Protein AF-0000000082789313 (afdb_homodimer)

Structure (mmCIF, N/CA/C/O backbone):
data_AF-0000000082789313-model_v1
#
loop_
_entity.id
_entity.type
_entity.pdbx_description
1 polymer 'Mannose-specific lectin-like'
#
loop_
_atom_site.group_PDB
_atom_site.id
_atom_site.type_symbol
_atom_site.label_atom_id
_atom_site.label_alt_id
_atom_site.label_comp_id
_atom_site.label_asym_id
_atom_site.label_entity_id
_atom_site.label_seq_id
_atom_site.pdbx_PDB_ins_code
_atom_site.Cartn_x
_atom_site.Cartn_y
_atom_site.Cartn_z
_atom_site.occupancy
_atom_site.B_iso_or_equiv
_atom_site.auth_seq_id
_atom_site.auth_comp_id
_atom_site.auth_asym_id
_atom_site.auth_atom_id
_atom_site.pdbx_PDB_model_num
ATOM 1 N N . MET A 1 1 ? 15.281 -11.773 -2.752 1 50.62 1 MET A N 1
ATOM 2 C CA . MET A 1 1 ? 15.352 -10.984 -3.977 1 50.62 1 MET A CA 1
ATOM 3 C C . MET A 1 1 ? 13.969 -10.805 -4.59 1 50.62 1 MET A C 1
ATOM 5 O O . MET A 1 1 ? 13.25 -11.781 -4.816 1 50.62 1 MET A O 1
ATOM 9 N N . SER A 1 2 ? 13.422 -9.555 -4.516 1 63.03 2 SER A N 1
ATOM 10 C CA . SER A 1 2 ? 12.102 -9.305 -5.094 1 63.03 2 SER A CA 1
ATOM 11 C C . SER A 1 2 ? 12.125 -9.469 -6.609 1 63.03 2 SER A C 1
ATOM 13 O O . SER A 1 2 ? 13.055 -9.023 -7.277 1 63.03 2 SER A O 1
ATOM 15 N N . ARG A 1 3 ? 11.617 -10.469 -7.098 1 85.88 3 ARG A N 1
ATOM 16 C CA . ARG A 1 3 ? 11.453 -10.695 -8.531 1 85.88 3 ARG A CA 1
ATOM 17 C C . ARG A 1 3 ? 10.133 -10.102 -9.023 1 85.88 3 ARG A C 1
ATOM 19 O O . ARG A 1 3 ? 9.242 -9.805 -8.227 1 85.88 3 ARG A O 1
ATOM 26 N N . ASN A 1 4 ? 10.203 -9.82 -10.312 1 92.25 4 ASN A N 1
ATOM 27 C CA . ASN A 1 4 ? 8.977 -9.25 -10.875 1 92.25 4 ASN A CA 1
ATOM 28 C C . ASN A 1 4 ? 8.188 -10.297 -11.664 1 92.25 4 ASN A C 1
ATOM 30 O O . ASN A 1 4 ? 7.047 -10.047 -12.055 1 92.25 4 ASN A O 1
ATOM 34 N N . TYR A 1 5 ? 8.922 -11.438 -11.922 1 94.81 5 TYR A N 1
ATOM 35 C CA . TYR A 1 5 ? 8.203 -12.445 -12.688 1 94.81 5 TYR A CA 1
ATOM 36 C C . TYR A 1 5 ? 8.672 -13.852 -12.328 1 94.81 5 TYR A C 1
ATOM 38 O O . TYR A 1 5 ? 9.688 -14.016 -11.656 1 94.81 5 TYR A O 1
ATOM 46 N N . MET A 1 6 ? 7.898 -14.852 -12.742 1 96.25 6 MET A N 1
ATOM 47 C CA . MET A 1 6 ? 8.234 -16.266 -12.703 1 96.25 6 MET A CA 1
ATOM 48 C C . MET A 1 6 ? 8.203 -16.875 -14.102 1 96.25 6 MET A C 1
ATOM 50 O O . MET A 1 6 ? 7.352 -16.516 -14.922 1 96.25 6 MET A O 1
ATOM 54 N N . SER A 1 7 ? 9.18 -17.703 -14.312 1 94.19 7 SER A N 1
ATOM 55 C CA . SER A 1 7 ? 9.203 -18.547 -15.5 1 94.19 7 SER A CA 1
ATOM 56 C C . SER A 1 7 ? 9.109 -20.031 -15.133 1 94.19 7 SER A C 1
ATOM 58 O O . SER A 1 7 ? 8.969 -20.375 -13.953 1 94.19 7 SER A O 1
ATOM 60 N N . ARG A 1 8 ? 9.234 -20.859 -16.172 1 91.56 8 ARG A N 1
ATOM 61 C CA . ARG A 1 8 ? 9.055 -22.297 -15.961 1 91.56 8 ARG A CA 1
ATOM 62 C C . ARG A 1 8 ? 9.969 -22.797 -14.844 1 91.56 8 ARG A C 1
ATOM 64 O O . ARG A 1 8 ? 11.141 -22.438 -14.789 1 91.56 8 ARG A O 1
ATOM 71 N N . GLU A 1 9 ? 9.352 -23.5 -13.992 1 92.56 9 GLU A N 1
ATOM 72 C CA . GLU A 1 9 ? 9.984 -24.25 -12.914 1 92.56 9 GLU A CA 1
ATOM 73 C C . GLU A 1 9 ? 10.383 -23.312 -11.766 1 92.56 9 GLU A C 1
ATOM 75 O O . GLU A 1 9 ? 10.914 -23.781 -10.75 1 92.56 9 GLU A O 1
ATOM 80 N N . ASP A 1 10 ? 10.109 -22.047 -11.914 1 95.75 10 ASP A N 1
ATOM 81 C CA . ASP A 1 10 ? 10.266 -21.172 -10.766 1 95.75 10 ASP A CA 1
ATOM 82 C C . ASP A 1 10 ? 9.18 -21.422 -9.727 1 95.75 10 ASP A C 1
ATOM 84 O O . ASP A 1 10 ? 8.094 -21.906 -10.055 1 95.75 10 ASP A O 1
ATOM 88 N N . ALA A 1 11 ? 9.453 -21.047 -8.508 1 96.94 11 ALA A N 1
ATOM 89 C CA . ALA A 1 11 ? 8.484 -21.219 -7.426 1 96.94 11 ALA A CA 1
ATOM 90 C C . ALA A 1 11 ? 8.609 -20.109 -6.391 1 96.94 11 ALA A C 1
ATOM 92 O O . ALA A 1 11 ? 9.688 -19.531 -6.219 1 96.94 11 ALA A O 1
ATOM 93 N N . LEU A 1 12 ? 7.523 -19.781 -5.781 1 97.56 12 LEU A N 1
ATOM 94 C CA . LEU A 1 12 ? 7.5 -18.969 -4.574 1 97.56 12 LEU A CA 1
ATOM 95 C C . LEU A 1 12 ? 7.25 -19.828 -3.338 1 97.56 12 LEU A C 1
ATOM 97 O O . LEU A 1 12 ? 6.336 -20.656 -3.328 1 97.56 12 LEU A O 1
ATOM 101 N N . ARG A 1 13 ? 8.062 -19.641 -2.344 1 96.25 13 ARG A N 1
ATOM 102 C CA . ARG A 1 13 ? 7.801 -20.203 -1.02 1 96.25 13 ARG A CA 1
ATOM 103 C C . ARG A 1 13 ? 7.117 -19.172 -0.122 1 96.25 13 ARG A C 1
ATOM 105 O O . ARG A 1 13 ? 7 -18 -0.487 1 96.25 13 ARG A O 1
ATOM 112 N N . LYS A 1 14 ? 6.59 -19.703 0.946 1 95.5 14 LYS A N 1
ATOM 113 C CA . LYS A 1 14 ? 5.934 -18.797 1.876 1 95.5 14 LYS A CA 1
ATOM 114 C C . LYS A 1 14 ? 6.848 -17.625 2.238 1 95.5 14 LYS A C 1
ATOM 116 O O . LYS A 1 14 ? 8.023 -17.828 2.551 1 95.5 14 LYS A O 1
ATOM 121 N N . GLY A 1 15 ? 6.289 -16.406 2.131 1 94.62 15 GLY A N 1
ATOM 122 C CA . GLY A 1 15 ? 7.066 -15.211 2.41 1 94.62 15 GLY A CA 1
ATOM 123 C C . GLY A 1 15 ? 7.641 -14.57 1.163 1 94.62 15 GLY A C 1
ATOM 124 O O . GLY A 1 15 ? 8.008 -13.391 1.179 1 94.62 15 GLY A O 1
ATOM 125 N N . ASP A 1 16 ? 7.758 -15.266 0.078 1 96.69 16 ASP A N 1
ATOM 126 C CA . ASP A 1 16 ? 8.266 -14.719 -1.178 1 96.69 16 ASP A CA 1
ATOM 127 C C . ASP A 1 16 ? 7.199 -13.891 -1.892 1 96.69 16 ASP A C 1
ATOM 129 O O . ASP A 1 16 ? 6.004 -14.086 -1.668 1 96.69 16 ASP A O 1
ATOM 133 N N . SER A 1 17 ? 7.66 -12.945 -2.729 1 97.19 17 SER A N 1
ATOM 134 C CA . SER A 1 17 ? 6.703 -12.086 -3.416 1 97.19 17 SER A CA 1
ATOM 135 C C . SER A 1 17 ? 7.207 -11.688 -4.797 1 97.19 17 SER A C 1
ATOM 137 O O . SER A 1 17 ? 8.398 -11.82 -5.09 1 97.19 17 SER A O 1
ATOM 139 N N . LEU A 1 18 ? 6.316 -11.297 -5.652 1 97.5 18 LEU A N 1
ATOM 140 C CA . LEU A 1 18 ? 6.566 -10.555 -6.883 1 97.5 18 LEU A CA 1
ATOM 141 C C . LEU A 1 18 ? 6.266 -9.07 -6.699 1 97.5 18 LEU A C 1
ATOM 143 O O . LEU A 1 18 ? 5.281 -8.711 -6.059 1 97.5 18 LEU A O 1
ATOM 147 N N . MET A 1 19 ? 7.105 -8.266 -7.207 1 96.56 19 MET A N 1
ATOM 148 C CA . MET A 1 19 ? 6.926 -6.816 -7.141 1 96.56 19 MET A CA 1
ATOM 149 C C . MET A 1 19 ? 6.738 -6.227 -8.531 1 96.56 19 MET A C 1
ATOM 151 O O . MET A 1 19 ? 7.441 -6.609 -9.477 1 96.56 19 MET A O 1
ATOM 155 N N . SER A 1 20 ? 5.789 -5.301 -8.578 1 96.62 20 SER A N 1
ATOM 156 C CA . SER A 1 20 ? 5.641 -4.594 -9.852 1 96.62 20 SER A CA 1
ATOM 157 C C . SER A 1 20 ? 6.828 -3.67 -10.109 1 96.62 20 SER A C 1
ATOM 159 O O . SER A 1 20 ? 7.543 -3.293 -9.18 1 96.62 20 SER A O 1
ATOM 161 N N . ASN A 1 21 ? 7.051 -3.381 -11.359 1 94.44 21 ASN A N 1
ATOM 162 C CA . ASN A 1 21 ? 8.203 -2.557 -11.695 1 94.44 21 ASN A CA 1
ATOM 163 C C . ASN A 1 21 ? 8.102 -1.168 -11.07 1 94.44 21 ASN A C 1
ATOM 165 O O . ASN A 1 21 ? 9.109 -0.608 -10.633 1 94.44 21 ASN A O 1
ATOM 169 N N . ASN A 1 22 ? 6.91 -0.656 -10.992 1 90.75 22 ASN A N 1
ATOM 170 C CA . ASN A 1 22 ? 6.746 0.675 -10.414 1 90.75 22 ASN A CA 1
ATOM 171 C C . ASN A 1 22 ? 6.73 0.628 -8.891 1 90.75 22 ASN A C 1
ATOM 173 O O . ASN A 1 22 ? 6.559 1.658 -8.234 1 90.75 22 ASN A O 1
ATOM 177 N N . ARG A 1 23 ? 6.75 -0.616 -8.406 1 89.69 23 ARG A N 1
ATOM 178 C CA . ARG A 1 23 ? 6.879 -0.873 -6.977 1 89.69 23 ARG A CA 1
ATOM 179 C C . ARG A 1 23 ? 5.609 -0.464 -6.23 1 89.69 23 ARG A C 1
ATOM 181 O O . ARG A 1 23 ? 5.637 -0.266 -5.016 1 89.69 23 ARG A O 1
ATOM 188 N N . GLU A 1 24 ? 4.5 -0.358 -6.855 1 91.75 24 GLU A N 1
ATOM 189 C CA . GLU A 1 24 ? 3.246 0.057 -6.234 1 91.75 24 GLU A CA 1
ATOM 190 C C . GLU A 1 24 ? 2.385 -1.148 -5.871 1 91.75 24 GLU A C 1
ATOM 192 O O . GLU A 1 24 ? 1.363 -1.007 -5.195 1 91.75 24 GLU A O 1
ATOM 197 N N . TYR A 1 25 ? 2.816 -2.326 -6.363 1 95.44 25 TYR A N 1
ATOM 198 C CA . TYR A 1 25 ? 2.053 -3.539 -6.094 1 95.44 25 TYR A CA 1
ATOM 199 C C . TYR A 1 25 ? 2.979 -4.691 -5.723 1 95.44 25 TYR A C 1
ATOM 201 O O . TYR A 1 25 ? 4.109 -4.77 -6.211 1 95.44 25 TYR A O 1
ATOM 209 N N . LYS A 1 26 ? 2.486 -5.562 -4.977 1 96.62 26 LYS A N 1
ATOM 210 C CA . LYS A 1 26 ? 3.195 -6.793 -4.637 1 96.62 26 LYS A CA 1
ATOM 211 C C . LYS A 1 26 ? 2.236 -7.98 -4.562 1 96.62 26 LYS A C 1
ATOM 213 O O . LYS A 1 26 ? 1.095 -7.832 -4.121 1 96.62 26 LYS A O 1
ATOM 218 N N . ALA A 1 27 ? 2.635 -9.062 -5.012 1 98 27 ALA A N 1
ATOM 219 C CA . ALA A 1 27 ? 1.947 -10.344 -4.863 1 98 27 ALA A CA 1
ATOM 220 C C . ALA A 1 27 ? 2.729 -11.281 -3.947 1 98 27 ALA A C 1
ATOM 222 O O . ALA A 1 27 ? 3.82 -11.734 -4.297 1 98 27 ALA A O 1
ATOM 223 N N . ILE A 1 28 ? 2.168 -11.625 -2.842 1 97.31 28 ILE A N 1
ATOM 224 C CA . ILE A 1 28 ? 2.936 -12.328 -1.823 1 97.31 28 ILE A CA 1
ATOM 225 C C . ILE A 1 28 ? 2.27 -13.664 -1.51 1 97.31 28 ILE A C 1
ATOM 227 O O . ILE A 1 28 ? 1.047 -13.742 -1.363 1 97.31 28 ILE A O 1
ATOM 231 N N . PHE A 1 29 ? 3.143 -14.75 -1.509 1 97.5 29 PHE A N 1
ATOM 232 C CA . PHE A 1 29 ? 2.711 -16.016 -0.942 1 97.5 29 PHE A CA 1
ATOM 233 C C . PHE A 1 29 ? 2.869 -16.016 0.574 1 97.5 29 PHE A C 1
ATOM 235 O O . PHE A 1 29 ? 3.975 -16.203 1.086 1 97.5 29 PHE A O 1
ATOM 242 N N . GLN A 1 30 ? 1.749 -15.922 1.31 1 96.12 30 GLN A N 1
ATOM 243 C CA . GLN A 1 30 ? 1.765 -15.617 2.736 1 96.12 30 GLN A CA 1
ATOM 244 C C . GLN A 1 30 ? 1.982 -16.875 3.564 1 96.12 30 GLN A C 1
ATOM 246 O O . GLN A 1 30 ? 1.768 -18 3.08 1 96.12 30 GLN A O 1
ATOM 251 N N . GLU A 1 31 ? 2.33 -16.641 4.789 1 95.5 31 GLU A N 1
ATOM 252 C CA . GLU A 1 31 ? 2.592 -17.734 5.723 1 95.5 31 GLU A CA 1
ATOM 253 C C . GLU A 1 31 ? 1.334 -18.562 5.965 1 95.5 31 GLU A C 1
ATOM 255 O O . GLU A 1 31 ? 1.421 -19.766 6.246 1 95.5 31 GLU A O 1
ATOM 260 N N . ASP A 1 32 ? 0.213 -18.031 5.734 1 95.69 32 ASP A N 1
ATOM 261 C CA . ASP A 1 32 ? -1.044 -18.734 5.977 1 95.69 32 ASP A CA 1
ATOM 262 C C . ASP A 1 32 ? -1.469 -19.531 4.754 1 95.69 32 ASP A C 1
ATOM 264 O O . ASP A 1 32 ? -2.551 -20.125 4.738 1 95.69 32 ASP A O 1
ATOM 268 N N . GLY A 1 33 ? -0.622 -19.42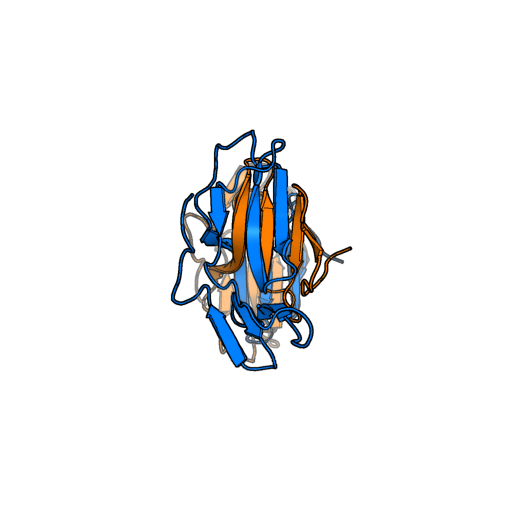2 3.65 1 96.12 33 GLY A N 1
ATOM 269 C CA . GLY A 1 33 ? -0.875 -20.234 2.469 1 96.12 33 GLY A CA 1
ATOM 270 C C . GLY A 1 33 ? -1.657 -19.5 1.398 1 96.12 33 GLY A C 1
ATO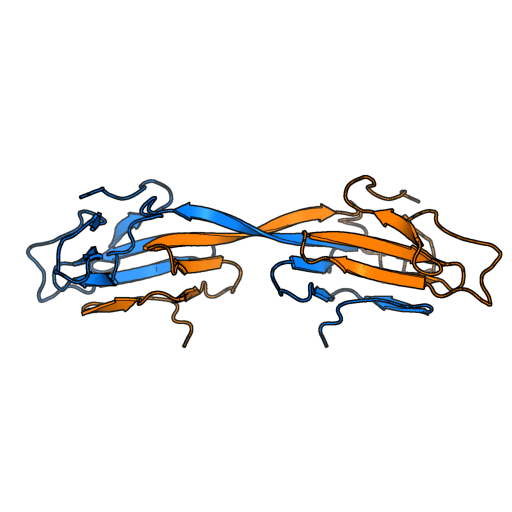M 271 O O . GLY A 1 33 ? -1.935 -20.047 0.333 1 96.12 33 GLY A O 1
ATOM 272 N N . ASN A 1 34 ? -2.121 -18.281 1.676 1 97.5 34 ASN A N 1
ATOM 273 C CA . ASN A 1 34 ? -2.828 -17.469 0.69 1 97.5 34 ASN A CA 1
ATOM 274 C C . ASN A 1 34 ? -1.856 -16.719 -0.218 1 97.5 34 ASN A C 1
ATOM 276 O O . ASN A 1 34 ? -0.779 -16.312 0.22 1 97.5 34 ASN A O 1
ATOM 280 N N . PHE A 1 35 ? -2.15 -16.641 -1.477 1 97.94 35 PHE A N 1
ATOM 281 C CA . PHE A 1 35 ? -1.451 -15.773 -2.422 1 97.94 35 PHE A CA 1
ATOM 282 C C . PHE A 1 35 ? -2.26 -14.508 -2.701 1 97.94 35 PHE A C 1
ATOM 284 O O . PHE A 1 35 ? -3.389 -14.586 -3.191 1 97.94 35 PHE A O 1
ATOM 291 N N . VAL A 1 36 ? -1.705 -13.312 -2.312 1 98.25 36 VAL A N 1
ATOM 292 C CA . VAL A 1 36 ? -2.504 -12.086 -2.283 1 98.25 36 VAL A CA 1
ATOM 293 C C . VAL A 1 36 ? -1.768 -10.969 -3.021 1 98.25 36 VAL A C 1
ATOM 295 O O . VAL A 1 36 ? -0.558 -10.797 -2.852 1 98.25 36 VAL A O 1
ATOM 298 N N . ILE A 1 37 ? -2.484 -10.227 -3.832 1 98.31 37 ILE A N 1
ATOM 299 C CA . ILE A 1 37 ? -1.976 -9 -4.434 1 98.31 37 ILE A CA 1
ATOM 300 C C . ILE A 1 37 ? -2.332 -7.805 -3.555 1 98.31 37 ILE A C 1
ATOM 302 O O . ILE A 1 37 ? -3.496 -7.625 -3.184 1 98.31 37 ILE A O 1
ATOM 306 N N . TYR A 1 38 ? -1.318 -7.031 -3.229 1 97.38 38 TYR A N 1
ATOM 307 C CA . TYR A 1 38 ? -1.516 -5.781 -2.5 1 97.38 38 TYR A CA 1
ATOM 308 C C . TYR A 1 38 ? -1.164 -4.582 -3.369 1 97.38 38 TYR A C 1
ATOM 310 O O . TYR A 1 38 ? -0.236 -4.645 -4.18 1 97.38 38 TYR A O 1
ATOM 318 N N . GLY A 1 39 ? -1.854 -3.457 -3.164 1 96.81 39 GLY A N 1
ATOM 319 C CA . GLY A 1 39 ? -1.51 -2.154 -3.709 1 96.81 39 GLY A CA 1
ATOM 320 C C . GLY A 1 39 ? -1.653 -1.029 -2.701 1 96.81 39 GLY A C 1
ATOM 321 O O . GLY A 1 39 ? -2.332 -1.184 -1.684 1 96.81 39 GLY A O 1
ATOM 322 N N . TRP A 1 40 ? -0.871 0.027 -2.975 1 95.5 40 TRP A N 1
ATOM 323 C CA . TRP A 1 40 ? -1.036 1.23 -2.166 1 95.5 40 TRP A CA 1
ATOM 324 C C . TRP A 1 40 ? -2.352 1.929 -2.49 1 95.5 40 TRP A C 1
ATOM 326 O O . TRP A 1 40 ? -2.627 2.238 -3.652 1 95.5 40 TRP A O 1
ATOM 336 N N . LYS A 1 41 ? -3.141 2.168 -1.518 1 93.38 41 LYS A N 1
ATOM 337 C CA . LYS A 1 41 ? -4.395 2.895 -1.703 1 93.38 41 LYS A CA 1
ATOM 338 C C . LYS A 1 41 ? -4.488 4.082 -0.748 1 93.38 41 LYS A C 1
ATOM 340 O O . LYS A 1 41 ? -4.07 3.99 0.407 1 93.38 41 LYS A O 1
ATOM 345 N N . PRO A 1 42 ? -5.059 5.246 -1.25 1 95.31 42 PRO A N 1
ATOM 346 C CA . PRO A 1 42 ? -5.262 6.383 -0.348 1 95.31 42 PRO A CA 1
ATOM 347 C C . PRO A 1 42 ? -6.281 6.09 0.751 1 95.31 42 PRO A C 1
ATOM 349 O O . PRO A 1 42 ? -7.348 5.531 0.479 1 95.31 42 PRO A O 1
ATOM 352 N N . LEU A 1 43 ? -5.973 6.434 1.923 1 96.56 43 LEU A N 1
ATOM 353 C CA . LEU A 1 43 ? -6.84 6.219 3.076 1 96.56 43 LEU A CA 1
ATOM 354 C C . LEU A 1 43 ? -7.359 7.543 3.625 1 96.56 43 LEU A C 1
ATOM 356 O O . LEU A 1 43 ? -8.406 7.586 4.273 1 96.56 43 LEU A O 1
ATOM 360 N N . TRP A 1 44 ? -6.734 8.625 3.5 1 98.12 44 TRP A N 1
ATOM 361 C CA . TRP A 1 44 ? -7.004 9.984 3.963 1 98.12 44 TRP A CA 1
ATOM 362 C C . TRP A 1 44 ? -6.27 11.008 3.107 1 98.12 44 TRP A C 1
ATOM 364 O O . TRP A 1 44 ? -5.156 10.75 2.635 1 98.12 44 TRP A O 1
ATOM 374 N N . ALA A 1 45 ? -6.836 12.164 2.939 1 98.12 45 ALA A N 1
ATOM 375 C CA . ALA A 1 45 ? -6.191 13.242 2.188 1 98.12 45 ALA A CA 1
ATOM 376 C C . ALA A 1 45 ? -6.605 14.609 2.721 1 98.12 45 ALA A C 1
ATOM 378 O O . ALA A 1 45 ? -7.73 14.781 3.191 1 98.12 45 ALA A O 1
ATOM 379 N N . SER A 1 46 ? -5.68 15.516 2.6 1 97.81 46 SER A N 1
ATOM 380 C CA . SER A 1 46 ? -5.977 16.906 2.963 1 97.81 46 SER A CA 1
ATOM 381 C C . SER A 1 46 ? -6.887 17.562 1.931 1 97.81 46 SER A C 1
ATOM 383 O O . SER A 1 46 ? -7.477 18.609 2.197 1 97.81 46 SER A O 1
ATOM 385 N N . ASP A 1 47 ? -6.992 17.016 0.73 1 96.56 47 ASP A N 1
ATOM 386 C CA . ASP A 1 47 ? -7.781 17.531 -0.388 1 96.56 47 ASP A CA 1
ATOM 387 C C . ASP A 1 47 ? -7.305 18.906 -0.808 1 96.56 47 ASP A C 1
ATOM 389 O O . ASP A 1 47 ? -8.117 19.812 -1.023 1 96.56 47 ASP A O 1
ATOM 393 N N . THR A 1 48 ? -6.062 19.062 -0.836 1 96.31 48 THR A N 1
ATOM 394 C CA . THR A 1 48 ? -5.445 20.297 -1.281 1 96.31 48 THR A CA 1
ATOM 395 C C . THR A 1 48 ? -4.781 20.109 -2.645 1 96.31 48 THR A C 1
ATOM 397 O O . THR A 1 48 ? -3.883 20.875 -3.01 1 96.31 48 THR A O 1
ATOM 400 N N . TRP A 1 49 ? -5.211 19.047 -3.295 1 92.38 49 TRP A N 1
ATOM 401 C CA . TRP A 1 49 ? -4.633 18.766 -4.605 1 92.38 49 TRP A CA 1
ATOM 402 C C . TRP A 1 49 ? -4.891 19.922 -5.574 1 92.38 49 TRP A C 1
ATOM 404 O O . TRP A 1 49 ? -5.93 20.578 -5.496 1 92.38 49 TRP A O 1
ATOM 414 N N . GLY A 1 50 ? -3.947 20.125 -6.492 1 89.06 50 GLY A N 1
ATOM 415 C CA . GLY A 1 50 ? -4.109 21.172 -7.496 1 89.06 50 GLY A CA 1
ATOM 416 C C . GLY A 1 50 ? -3.613 22.516 -7.035 1 89.06 50 GLY A C 1
ATOM 417 O O . GLY A 1 50 ? -3.547 23.469 -7.824 1 89.06 50 GLY A O 1
ATOM 418 N N . ARG A 1 51 ? -3.324 22.688 -5.766 1 87.44 51 ARG A N 1
ATOM 419 C CA . ARG A 1 51 ? -2.707 23.922 -5.266 1 87.44 51 ARG A CA 1
ATOM 420 C C . ARG A 1 51 ? -1.211 23.938 -5.562 1 87.44 51 ARG A C 1
ATOM 422 O O . ARG A 1 51 ? -0.402 23.531 -4.727 1 87.44 51 ARG A O 1
ATOM 429 N N . GLN A 1 52 ? -0.894 24.438 -6.703 1 85.5 52 GLN A N 1
ATOM 430 C CA . GLN A 1 52 ? 0.498 24.469 -7.141 1 85.5 52 GLN A CA 1
ATOM 431 C C . GLN A 1 52 ? 1.351 25.312 -6.199 1 85.5 52 GLN A C 1
ATOM 433 O O . GLN A 1 52 ? 2.566 25.141 -6.121 1 85.5 52 GLN A O 1
ATOM 438 N N . ASP A 1 53 ? 0.648 26.188 -5.531 1 93.56 53 ASP A N 1
ATOM 439 C CA . ASP A 1 53 ? 1.396 27.094 -4.664 1 93.56 53 ASP A CA 1
ATOM 440 C C . ASP A 1 53 ? 1.64 26.469 -3.291 1 93.56 53 ASP A C 1
ATOM 442 O O . ASP A 1 53 ? 2.342 27.047 -2.457 1 93.56 53 ASP A O 1
ATOM 446 N N . ALA A 1 54 ? 0.973 25.297 -3.023 1 96.44 54 ALA A N 1
ATOM 447 C CA . ALA A 1 54 ? 1.334 24.594 -1.793 1 96.44 54 ALA A CA 1
ATOM 448 C C . ALA A 1 54 ? 2.84 24.359 -1.719 1 96.44 54 ALA A C 1
ATOM 450 O O . ALA A 1 54 ? 3.449 23.891 -2.684 1 96.44 54 ALA A O 1
ATOM 451 N N . HIS A 1 55 ? 3.432 24.641 -0.614 1 96.62 55 HIS A N 1
ATOM 452 C CA . HIS A 1 55 ? 4.887 24.688 -0.556 1 96.62 55 HIS A CA 1
ATOM 453 C C . HIS A 1 55 ? 5.426 23.719 0.489 1 96.62 55 HIS A C 1
ATOM 455 O O . HIS A 1 55 ? 6.398 23 0.234 1 96.62 55 HIS A O 1
ATOM 461 N N . SER A 1 56 ? 4.809 23.734 1.665 1 97.44 56 SER A N 1
ATOM 462 C CA . SER A 1 56 ? 5.324 22.875 2.719 1 97.44 56 SER A CA 1
ATOM 463 C C . SER A 1 56 ? 4.246 22.562 3.756 1 97.44 56 SER A C 1
ATOM 465 O O . SER A 1 56 ? 3.293 23.328 3.916 1 97.44 56 SER A O 1
ATOM 467 N N . LEU A 1 57 ? 4.301 21.453 4.352 1 98.12 57 LEU A N 1
ATOM 468 C CA . LEU A 1 57 ? 3.564 21.078 5.555 1 98.12 57 LEU A CA 1
ATOM 469 C C . LEU A 1 57 ? 4.441 21.219 6.797 1 98.12 57 LEU A C 1
ATOM 471 O O . LEU A 1 57 ? 5.48 20.562 6.902 1 98.12 57 LEU A O 1
ATOM 475 N N . ARG A 1 58 ? 4.008 22.047 7.738 1 97.69 58 ARG A N 1
ATOM 476 C CA . ARG A 1 58 ? 4.879 22.391 8.859 1 97.69 58 ARG A CA 1
ATOM 477 C C . ARG A 1 58 ? 4.152 22.219 10.188 1 97.69 58 ARG A C 1
ATOM 479 O O . ARG A 1 58 ? 2.979 22.578 10.312 1 97.69 58 ARG A O 1
ATOM 486 N N . MET A 1 59 ? 4.949 21.734 11.141 1 96.56 59 MET A N 1
ATOM 487 C CA . MET A 1 59 ? 4.504 21.812 12.531 1 96.56 59 MET A CA 1
ATOM 488 C C . MET A 1 59 ? 4.98 23.125 13.172 1 96.56 59 MET A C 1
ATOM 490 O O . MET A 1 59 ? 6.172 23.281 13.422 1 96.56 59 MET A O 1
ATOM 494 N N . GLN A 1 60 ? 4.043 23.922 13.531 1 94.31 60 GLN A N 1
ATOM 495 C CA . GLN A 1 60 ? 4.371 25.219 14.109 1 94.31 60 GLN A CA 1
ATOM 496 C C . GLN A 1 60 ? 4.754 25.078 15.578 1 94.31 60 GLN A C 1
ATOM 498 O O . GLN A 1 60 ? 4.504 24.047 16.203 1 94.31 60 GLN A O 1
ATOM 503 N N . THR A 1 61 ? 5.34 26.156 16.062 1 91.75 61 THR A N 1
ATOM 504 C CA . THR A 1 61 ? 5.742 26.172 17.469 1 91.75 61 THR A CA 1
ATOM 505 C C . THR A 1 61 ? 4.523 26.109 18.375 1 91.75 61 THR A C 1
ATOM 507 O O . THR A 1 61 ? 4.613 25.625 19.516 1 91.75 61 THR A O 1
ATOM 510 N N . ASP A 1 62 ? 3.434 26.484 17.906 1 92.19 62 ASP A N 1
ATOM 511 C CA . ASP A 1 62 ? 2.217 26.516 18.719 1 92.19 62 ASP A CA 1
ATOM 512 C C . ASP A 1 62 ? 1.487 25.172 18.656 1 92.19 62 ASP A C 1
ATOM 514 O O . ASP A 1 62 ? 0.412 25.016 19.234 1 92.19 62 ASP A O 1
ATOM 518 N N . GLY A 1 63 ? 1.981 24.203 17.844 1 93.31 63 GLY A N 1
ATOM 519 C CA . GLY A 1 63 ? 1.428 22.859 17.812 1 93.31 63 GLY A CA 1
ATOM 520 C C . GLY A 1 63 ? 0.466 22.641 16.672 1 93.31 63 GLY A C 1
ATOM 521 O O . GLY A 1 63 ? -0.076 21.547 16.516 1 93.31 63 GLY A O 1
ATOM 522 N N . ASN A 1 64 ? 0.189 23.688 15.898 1 95.94 64 ASN A N 1
ATOM 523 C CA . ASN A 1 64 ? -0.635 23.516 14.703 1 95.94 64 ASN A CA 1
ATOM 524 C C . ASN A 1 64 ? 0.169 22.922 13.547 1 95.94 64 ASN A C 1
ATOM 526 O O . ASN A 1 64 ? 1.333 23.281 13.352 1 95.94 64 ASN A O 1
ATOM 530 N N . VAL A 1 65 ? -0.424 21.984 12.875 1 97.75 65 VAL A N 1
ATOM 531 C CA . VAL A 1 65 ? 0.168 21.5 11.633 1 97.75 65 VAL A CA 1
ATOM 532 C C . VAL A 1 65 ? -0.522 22.156 10.438 1 97.75 65 VAL A C 1
ATOM 534 O O . VAL A 1 65 ? -1.747 22.094 10.305 1 97.75 65 VAL A O 1
ATOM 537 N N . VAL A 1 66 ? 0.315 22.766 9.586 1 98.31 66 VAL A N 1
ATOM 538 C CA . VAL A 1 66 ? -0.261 23.641 8.57 1 98.31 66 VAL A CA 1
ATOM 539 C C . VAL A 1 66 ? 0.425 23.391 7.227 1 98.31 66 VAL A C 1
ATOM 541 O O . VAL A 1 66 ? 1.644 23.203 7.168 1 98.31 66 VAL A O 1
ATOM 544 N N . ILE A 1 67 ? -0.337 23.328 6.172 1 98.44 67 ILE A N 1
ATOM 545 C CA . ILE A 1 67 ? 0.223 23.438 4.828 1 98.44 67 ILE A CA 1
ATOM 546 C C . ILE A 1 67 ? 0.259 24.906 4.398 1 98.44 67 ILE A C 1
ATOM 548 O O . ILE A 1 67 ? -0.776 25.578 4.367 1 98.44 67 ILE A O 1
ATOM 552 N N . TYR A 1 68 ? 1.431 25.328 3.994 1 97.81 68 TYR A N 1
ATOM 553 C CA . TYR A 1 68 ? 1.619 26.703 3.57 1 97.81 68 TYR A CA 1
ATOM 554 C C . TYR A 1 68 ? 1.911 26.781 2.076 1 97.81 68 TYR A C 1
ATOM 556 O O . TYR A 1 68 ? 2.545 25.891 1.515 1 97.81 68 TYR A O 1
ATOM 564 N N . THR A 1 69 ? 1.48 27.953 1.564 1 97.19 69 THR A N 1
ATOM 565 C CA . THR A 1 69 ? 1.946 28.312 0.231 1 97.19 69 THR A CA 1
ATOM 566 C C . THR A 1 69 ? 3.342 28.922 0.294 1 97.19 69 THR A C 1
ATOM 568 O O . THR A 1 69 ? 3.879 29.156 1.381 1 97.19 69 THR A O 1
ATOM 571 N N . LYS A 1 70 ? 3.904 29.188 -0.902 1 94.88 70 LYS A N 1
ATOM 572 C CA . LYS A 1 70 ? 5.234 29.797 -0.975 1 94.88 70 LYS A CA 1
ATOM 573 C C . LYS A 1 70 ? 5.254 31.156 -0.303 1 94.88 70 LYS A C 1
ATOM 575 O O . LYS A 1 70 ? 6.262 31.547 0.29 1 94.88 70 LYS A O 1
ATOM 580 N N . ASP A 1 71 ? 4.082 31.797 -0.319 1 94.62 71 ASP A N 1
ATOM 581 C CA . ASP A 1 71 ? 3.998 33.156 0.225 1 94.62 71 ASP A CA 1
ATOM 582 C C . ASP A 1 71 ? 3.627 33.125 1.707 1 94.62 71 ASP A C 1
ATOM 584 O O . ASP A 1 71 ? 3.414 34.188 2.318 1 94.62 71 ASP A O 1
ATOM 588 N N . GLY A 1 72 ? 3.41 31.969 2.238 1 94.81 72 GLY A N 1
ATOM 589 C CA . GLY A 1 72 ? 3.189 31.844 3.67 1 94.81 72 GLY A CA 1
ATOM 590 C C . GLY A 1 72 ? 1.72 31.812 4.047 1 94.81 72 GLY A C 1
ATOM 591 O O . GLY A 1 72 ? 1.371 31.984 5.219 1 94.81 72 GLY A O 1
ATOM 592 N N . SER A 1 73 ? 0.883 31.641 3.037 1 96 73 SER A N 1
ATOM 593 C CA . SER A 1 73 ? -0.546 31.547 3.316 1 96 73 SER A CA 1
ATOM 594 C C . SER A 1 73 ? -0.941 30.125 3.676 1 96 73 SER A C 1
ATOM 596 O O . SER A 1 73 ? -0.569 29.172 2.977 1 96 73 SER A O 1
ATOM 598 N N . PRO A 1 74 ? -1.691 29.984 4.793 1 96.94 74 PRO A N 1
ATOM 599 C CA . PRO A 1 74 ? -2.162 28.641 5.129 1 96.94 74 PRO A CA 1
ATOM 600 C C . PRO A 1 74 ? -3.281 28.156 4.207 1 96.94 74 PRO A C 1
ATOM 602 O O . PRO A 1 74 ? -4.211 28.922 3.914 1 96.94 74 PRO A O 1
ATOM 605 N N . ILE A 1 75 ? -3.283 26.938 3.805 1 97.38 75 ILE A N 1
ATOM 606 C CA . ILE A 1 75 ? -4.348 26.438 2.943 1 97.38 75 ILE A CA 1
ATOM 607 C C . ILE A 1 75 ? -4.996 25.203 3.588 1 97.38 75 ILE A C 1
ATOM 609 O O . ILE A 1 75 ? -6.07 24.766 3.162 1 97.38 75 ILE A O 1
ATOM 613 N N . TRP A 1 76 ? -4.477 24.625 4.594 1 98.44 76 TRP A N 1
ATOM 614 C CA . TRP A 1 76 ? -4.988 23.531 5.41 1 98.44 76 TRP A CA 1
ATOM 615 C C . TRP A 1 76 ? -4.305 23.5 6.773 1 98.44 76 TRP A C 1
ATOM 617 O O . TRP A 1 76 ? -3.111 23.781 6.883 1 98.44 76 TRP A O 1
ATOM 627 N N . HIS A 1 77 ? -4.977 23.188 7.773 1 98.38 77 HIS A N 1
ATOM 628 C CA . HIS A 1 77 ? -4.359 23.078 9.094 1 98.38 77 HIS A CA 1
ATOM 629 C C . HIS A 1 77 ? -5.191 22.203 10.016 1 98.38 77 HIS A C 1
ATOM 631 O O . HIS A 1 77 ? -6.379 21.969 9.766 1 98.38 77 HIS A O 1
ATOM 637 N N . THR A 1 78 ? -4.645 21.75 11.125 1 98.06 78 THR A N 1
ATOM 638 C CA . THR A 1 78 ? -5.312 20.891 12.094 1 98.06 78 THR A CA 1
ATOM 639 C C . THR A 1 78 ? -6.121 21.703 13.094 1 98.06 78 THR A C 1
ATOM 641 O O . THR A 1 78 ? -6.965 21.172 13.812 1 98.06 78 THR A O 1
ATOM 644 N N . ASN A 1 79 ? -5.934 22.969 13.164 1 97.06 79 ASN A N 1
ATOM 645 C CA . ASN A 1 79 ? -6.59 23.859 14.117 1 97.06 79 ASN A CA 1
ATOM 646 C C . ASN A 1 79 ? -6.309 23.453 15.555 1 97.06 79 ASN A C 1
ATOM 648 O O . ASN A 1 79 ? -7.23 23.344 16.375 1 97.06 79 ASN A O 1
ATOM 652 N N . THR A 1 80 ? -5.023 23.219 15.844 1 95.81 80 THR A N 1
ATOM 653 C CA . THR A 1 80 ? -4.629 22.734 17.156 1 95.81 80 THR A CA 1
ATOM 654 C C . THR A 1 80 ? -3.672 23.703 17.844 1 95.81 80 THR A C 1
ATOM 656 O O . THR A 1 80 ? -2.973 23.328 18.781 1 95.81 80 THR A O 1
ATOM 659 N N . ALA A 1 81 ? -3.617 24.844 17.375 1 92.5 81 ALA A N 1
ATOM 660 C CA . ALA A 1 81 ? -2.744 25.859 17.969 1 92.5 81 ALA A CA 1
ATOM 661 C C . ALA A 1 81 ? -3.055 26.047 19.453 1 92.5 81 ALA A C 1
ATOM 663 O O . ALA A 1 81 ? -4.219 26.062 19.844 1 92.5 81 ALA A O 1
ATOM 664 N N . SER A 1 82 ? -1.994 26.031 20.234 1 88.31 82 SER A N 1
ATOM 665 C CA . SER A 1 82 ? -2.148 26.25 21.672 1 88.31 82 SER A CA 1
ATOM 666 C C . SER A 1 82 ? -1.291 27.438 22.141 1 88.31 82 SER A C 1
ATOM 668 O O . SER A 1 82 ? -0.224 27.688 21.578 1 88.31 82 SER A O 1
ATOM 670 N N . SER A 1 83 ? -1.73 28.172 23.125 1 78.75 83 SER A N 1
ATOM 671 C CA . SER A 1 83 ? -0.992 29.281 23.719 1 78.75 83 SER A CA 1
ATOM 672 C C . SER A 1 83 ? 0.124 28.797 24.625 1 78.75 83 SER A C 1
ATOM 674 O O . SER A 1 83 ? 1.065 29.531 24.922 1 78.75 83 SER A O 1
ATOM 676 N N . GLU A 1 84 ? -0.009 27.578 25.141 1 67.5 84 GLU A N 1
ATOM 677 C CA . GLU A 1 84 ? 1.003 27.031 26.047 1 67.5 84 GLU A CA 1
ATOM 678 C C . GLU A 1 84 ? 2.215 26.531 25.266 1 67.5 84 GLU A C 1
ATOM 680 O O . GLU A 1 84 ? 2.896 25.594 25.703 1 67.5 84 GLU A O 1
ATOM 685 N N . CYS A 1 85 ? 2.674 27.156 24.297 1 58.94 85 CYS A N 1
ATOM 686 C CA . CYS A 1 85 ? 3.566 26.75 23.219 1 58.94 85 CYS A CA 1
ATOM 687 C C . CYS A 1 85 ? 4.934 26.359 23.75 1 58.94 85 CYS A C 1
ATOM 689 O O . CYS A 1 85 ? 5.562 25.438 23.25 1 58.94 85 CYS A O 1
ATOM 691 N N . CYS A 1 86 ? 5.453 27.016 24.812 1 60.44 86 CYS A N 1
ATOM 692 C CA . CYS A 1 86 ? 6.891 26.969 25.062 1 60.44 86 CYS A CA 1
ATOM 693 C C . CYS A 1 86 ? 7.258 25.75 25.906 1 60.44 86 CYS A C 1
ATOM 695 O O . CYS A 1 86 ? 8.43 25.375 25.969 1 60.44 86 CYS A O 1
ATOM 697 N N . ASN A 1 87 ? 6.25 25.109 26.406 1 66.81 87 ASN A N 1
ATOM 698 C CA . ASN A 1 87 ? 6.762 24.094 27.312 1 66.81 87 ASN A CA 1
ATOM 699 C C . ASN A 1 87 ? 6.117 22.734 27.062 1 66.81 87 ASN A C 1
ATOM 701 O O . ASN A 1 87 ? 6.152 21.859 27.922 1 66.81 87 ASN A O 1
ATOM 705 N N . THR A 1 88 ? 5.57 22.703 25.875 1 82.56 88 THR A N 1
ATOM 706 C CA . THR A 1 88 ? 4.883 21.438 25.656 1 82.56 88 THR A CA 1
ATOM 707 C C . THR A 1 88 ? 5.4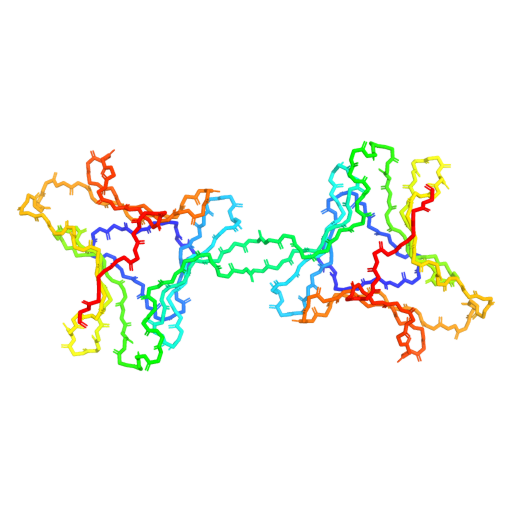77 20.688 24.469 1 82.56 88 THR A C 1
ATOM 709 O O . THR A 1 88 ? 6.008 21.312 23.547 1 82.56 88 THR A O 1
ATOM 712 N N . SER A 1 89 ? 5.523 19.406 24.625 1 89.19 89 SER A N 1
ATOM 713 C CA . SER A 1 89 ? 6.008 18.562 23.531 1 89.19 89 SER A CA 1
ATOM 714 C C . SER A 1 89 ? 4.898 18.25 22.547 1 89.19 89 SER A C 1
ATOM 716 O O . SER A 1 89 ? 3.77 17.953 22.938 1 89.19 89 SER A O 1
ATOM 718 N N . HIS A 1 90 ? 5.133 18.516 21.297 1 93.31 90 HIS A N 1
ATOM 719 C CA . HIS A 1 90 ? 4.211 18.172 20.219 1 93.31 90 HIS A CA 1
ATOM 720 C C . HIS A 1 90 ? 4.809 17.109 19.297 1 93.31 90 HIS A C 1
ATOM 722 O O . HIS A 1 90 ? 5.965 17.234 18.875 1 93.31 90 HIS A O 1
ATOM 728 N N . HIS A 1 91 ? 4.016 16.062 19 1 94.81 91 HIS A N 1
ATOM 729 C CA . HIS A 1 91 ? 4.449 15.023 18.078 1 94.81 91 HIS A CA 1
ATOM 730 C C . HIS A 1 91 ? 3.355 14.695 17.062 1 94.81 91 HIS A C 1
ATOM 732 O O . HIS A 1 91 ? 2.213 14.43 17.453 1 94.81 91 HIS A O 1
ATOM 738 N N . PHE A 1 92 ? 3.648 14.797 15.828 1 97.31 92 PHE A N 1
ATOM 739 C CA . PHE A 1 92 ? 2.807 14.406 14.703 1 97.31 92 PHE A CA 1
ATOM 740 C C . PHE A 1 92 ? 3.354 13.156 14.016 1 97.31 92 PHE A C 1
ATOM 742 O O . PHE A 1 92 ? 4.418 13.203 13.398 1 97.31 92 PHE A O 1
ATOM 749 N N . TYR A 1 93 ? 2.592 11.969 14.055 1 97.69 93 TYR A N 1
ATOM 750 C CA . TYR A 1 93 ? 3.207 10.727 13.602 1 97.69 93 TYR A CA 1
ATOM 751 C C . TYR A 1 93 ? 2.164 9.781 13.023 1 97.69 93 TYR A C 1
ATOM 753 O O . TYR A 1 93 ? 0.977 9.883 13.336 1 97.69 93 TYR A O 1
ATOM 761 N N . LEU A 1 94 ? 2.619 8.945 12.148 1 97.69 94 LEU A N 1
ATOM 762 C CA . LEU A 1 94 ? 1.771 7.941 11.516 1 97.69 94 LEU A CA 1
ATOM 763 C C . LEU A 1 94 ? 1.797 6.633 12.297 1 97.69 94 LEU A C 1
ATOM 765 O O . LEU A 1 94 ? 2.854 6.016 12.445 1 97.69 94 LEU A O 1
ATOM 769 N N . CYS A 1 95 ? 0.616 6.188 12.734 1 96.69 95 CYS A N 1
ATOM 770 C CA . CYS A 1 95 ? 0.485 4.98 13.539 1 96.69 95 CYS A CA 1
ATOM 771 C C . CYS A 1 95 ? 0.474 3.734 12.664 1 96.69 95 CYS A C 1
ATOM 773 O O . CYS A 1 95 ? 0.192 3.816 11.469 1 96.69 95 CYS A O 1
ATOM 775 N N . ASP A 1 96 ? 0.7 2.672 13.336 1 95.94 96 ASP A N 1
ATOM 776 C CA . ASP A 1 96 ? 0.729 1.39 12.633 1 95.94 96 ASP A CA 1
ATOM 777 C C . ASP A 1 96 ? -0.677 0.949 12.234 1 95.94 96 ASP A C 1
ATOM 779 O O . ASP A 1 96 ? -0.843 -0.044 11.523 1 95.94 96 ASP A O 1
ATOM 783 N N . ASP A 1 97 ? -1.657 1.781 12.625 1 95.5 97 ASP A N 1
ATOM 784 C CA . ASP A 1 97 ? -3.025 1.485 12.211 1 95.5 97 ASP A CA 1
ATOM 785 C C . ASP A 1 97 ? -3.441 2.359 11.031 1 95.5 97 ASP A C 1
ATOM 787 O O . ASP A 1 97 ? -4.59 2.299 10.578 1 95.5 97 ASP A O 1
ATOM 791 N N . GLY A 1 98 ? -2.561 3.219 10.586 1 96.38 98 GLY A 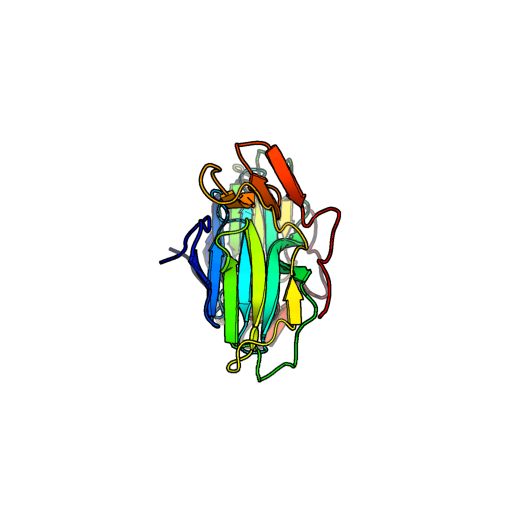N 1
ATOM 792 C CA . GLY A 1 98 ? -2.803 3.992 9.383 1 96.38 98 GLY A CA 1
ATOM 793 C C . GLY A 1 98 ? -3.324 5.387 9.664 1 96.38 98 GLY A C 1
ATOM 794 O O . GLY A 1 98 ? -3.602 6.152 8.734 1 96.38 98 GLY A O 1
ATOM 795 N N . ASN A 1 99 ? -3.482 5.727 10.953 1 97.88 99 ASN A N 1
ATOM 796 C CA . ASN A 1 99 ? -3.949 7.066 11.297 1 97.88 99 ASN A CA 1
ATOM 797 C C . ASN A 1 99 ? -2.789 7.992 11.648 1 97.88 99 ASN A C 1
ATOM 799 O O . ASN A 1 99 ? -1.838 7.574 12.312 1 97.88 99 ASN A O 1
ATOM 803 N N . LEU A 1 100 ? -2.926 9.219 11.258 1 98.12 100 LEU A N 1
ATOM 804 C CA . LEU A 1 100 ? -2.047 10.281 11.734 1 98.12 100 LEU A CA 1
ATOM 805 C C . LEU A 1 100 ? -2.562 10.867 13.039 1 98.12 100 LEU A C 1
ATOM 807 O O . LEU A 1 100 ? -3.758 11.141 13.18 1 98.12 100 LEU A O 1
ATOM 811 N N . VAL A 1 101 ? -1.657 11.039 13.898 1 98.31 101 VAL A N 1
ATOM 812 C CA . VAL A 1 101 ? -2.043 11.539 15.219 1 98.31 101 VAL A CA 1
ATOM 813 C C . VAL A 1 101 ? -1.145 12.711 15.609 1 98.31 101 VAL A C 1
ATOM 815 O O . VAL A 1 101 ? 0.069 12.672 15.391 1 98.31 101 VAL A O 1
ATOM 818 N N . LEU A 1 102 ? -1.779 13.75 16.109 1 97.81 102 LEU A N 1
ATOM 819 C CA . LEU A 1 102 ? -1.068 14.852 16.75 1 97.81 102 LEU A CA 1
ATOM 820 C C . LEU A 1 102 ? -1.253 14.812 18.266 1 97.81 102 LEU A C 1
ATOM 822 O O . LEU A 1 102 ? -2.383 14.828 18.766 1 97.81 102 LEU A O 1
ATOM 826 N N . GLU A 1 103 ? -0.104 14.742 18.938 1 96.12 103 GLU A N 1
ATOM 827 C CA . GLU A 1 103 ? -0.122 14.727 20.391 1 96.12 103 GLU A CA 1
ATOM 828 C C . GLU A 1 103 ? 0.542 15.969 20.969 1 96.12 103 GLU A C 1
ATOM 830 O O . GLU A 1 103 ? 1.55 16.453 20.453 1 96.12 103 GLU A O 1
ATOM 835 N N . ARG A 1 104 ? -0.051 16.422 22.062 1 93.62 104 ARG A N 1
ATOM 836 C CA . ARG A 1 104 ? 0.511 17.453 22.922 1 93.62 104 ARG A CA 1
ATOM 837 C C . ARG A 1 104 ? 0.682 16.938 24.359 1 93.62 104 ARG A C 1
ATOM 839 O O . ARG A 1 104 ? -0.295 16.562 25 1 93.62 104 ARG A O 1
ATOM 846 N N . ASP A 1 105 ? 1.945 16.812 24.812 1 91.06 105 ASP A N 1
ATOM 847 C CA . ASP A 1 105 ? 2.244 16.281 26.141 1 91.06 105 ASP A CA 1
ATOM 848 C C . ASP A 1 105 ? 1.592 14.914 26.328 1 91.06 105 ASP A C 1
ATOM 850 O O . ASP A 1 105 ? 0.893 14.695 27.328 1 91.06 105 ASP A O 1
ATOM 854 N N . LEU A 1 106 ? 1.616 14.141 25.297 1 89.56 106 LEU A N 1
ATOM 855 C CA . LEU A 1 106 ? 1.213 12.734 25.312 1 89.56 106 LEU A CA 1
ATOM 856 C C . LEU A 1 106 ? -0.305 12.609 25.25 1 89.56 106 LEU A C 1
ATOM 858 O O . LEU A 1 106 ? -0.849 11.516 25.469 1 89.56 106 LEU A O 1
ATOM 862 N N . LYS A 1 107 ? -0.913 13.773 25.047 1 94.12 107 LYS A N 1
ATOM 863 C CA . LYS A 1 107 ? -2.357 13.742 24.844 1 94.12 107 LYS A CA 1
ATOM 864 C C . LYS A 1 107 ? -2.715 13.984 23.375 1 94.12 107 LYS A C 1
ATOM 866 O O . LYS A 1 107 ? -2.242 14.953 22.766 1 94.12 107 LYS A O 1
ATOM 871 N N . GLU A 1 108 ? -3.566 13.117 22.844 1 96.94 108 GLU A N 1
ATOM 872 C CA . GLU A 1 108 ? -4.008 13.281 21.469 1 96.94 108 GLU A CA 1
ATOM 873 C C . GLU A 1 108 ? -4.867 14.531 21.312 1 96.94 108 GLU A C 1
ATOM 875 O O . GLU A 1 108 ? -5.859 14.703 22.016 1 96.94 108 GLU A O 1
ATOM 880 N N . VAL A 1 109 ? -4.523 15.375 20.328 1 96.56 109 VAL A N 1
ATOM 881 C CA . VAL A 1 109 ? -5.293 16.594 20.125 1 96.56 109 VAL A CA 1
ATOM 882 C C . VAL A 1 109 ? -5.867 16.625 18.703 1 96.56 109 VAL A C 1
ATOM 884 O O . VAL A 1 109 ? -6.723 17.453 18.391 1 96.56 109 VAL A O 1
ATOM 887 N N . TRP A 1 110 ? -5.477 15.695 17.828 1 98.12 110 TRP A N 1
ATOM 888 C CA . TRP A 1 110 ? -6 15.555 16.469 1 98.12 110 TRP A CA 1
ATOM 889 C C . TRP A 1 110 ? -5.738 14.156 15.93 1 98.12 110 TRP A C 1
ATOM 891 O O . TRP A 1 110 ? -4.695 13.562 16.219 1 98.12 110 TRP A O 1
ATOM 901 N N . ASN A 1 111 ? -6.605 13.633 15.18 1 98.69 111 ASN A N 1
ATOM 902 C CA . ASN A 1 111 ? -6.531 12.305 14.594 1 98.69 111 ASN A CA 1
ATOM 903 C C . ASN A 1 111 ? -7.199 12.258 13.219 1 98.69 111 ASN A C 1
ATOM 905 O O . ASN A 1 111 ? -8.344 12.688 13.07 1 98.69 111 ASN A O 1
ATOM 909 N N . SER A 1 112 ? -6.527 11.758 12.289 1 98.44 112 SER A N 1
ATOM 910 C CA . SER A 1 112 ? -7.055 11.695 10.93 1 98.44 112 SER A CA 1
ATOM 911 C C . SER A 1 112 ? -8.281 10.789 10.852 1 98.44 112 SER A C 1
ATOM 913 O O . SER A 1 112 ? -9.078 10.891 9.914 1 98.44 112 SER A O 1
ATOM 915 N N . ALA A 1 113 ? -8.422 9.875 11.758 1 97.81 113 ALA A N 1
ATOM 916 C CA . ALA A 1 113 ? -9.586 8.984 11.773 1 97.81 113 ALA A CA 1
ATOM 917 C C . ALA A 1 113 ? -10.875 9.781 11.922 1 97.81 113 ALA A C 1
ATOM 919 O O . ALA A 1 113 ? -11.93 9.359 11.422 1 97.81 113 ALA A O 1
ATOM 920 N N . SER A 1 114 ? -10.789 10.906 12.562 1 97.38 114 SER A N 1
ATOM 921 C CA . SER A 1 114 ? -12.016 11.625 12.891 1 97.38 114 SER A CA 1
ATOM 922 C C . SER A 1 114 ? -11.992 13.039 12.312 1 97.38 114 SER A C 1
ATOM 924 O O . SER A 1 114 ? -12.859 13.852 12.633 1 97.38 114 SER A O 1
ATOM 926 N N . SER A 1 115 ? -10.953 13.398 11.594 1 97.94 115 SER A N 1
ATOM 927 C CA . SER A 1 115 ? -10.859 14.766 11.078 1 97.94 115 SER A CA 1
ATOM 928 C C . SER A 1 115 ? -10.227 14.789 9.695 1 97.94 115 SER A C 1
ATOM 930 O O . SER A 1 115 ? -9.344 13.977 9.391 1 97.94 115 SER A O 1
ATOM 932 N N . LYS A 1 116 ? -10.633 15.727 8.875 1 96.94 116 LYS A N 1
ATOM 933 C CA . LYS A 1 116 ? -9.992 15.992 7.586 1 96.94 116 LYS A CA 1
ATOM 934 C C . LYS A 1 116 ? -9.195 17.297 7.629 1 96.94 116 LYS A C 1
ATOM 936 O O . LYS A 1 116 ? -8.719 17.766 6.594 1 96.94 116 LYS A O 1
ATOM 941 N N . GLY A 1 117 ? -9.039 17.781 8.828 1 97.5 117 GLY A N 1
ATOM 942 C CA . GLY A 1 117 ? -8.445 19.109 8.938 1 97.5 117 GLY A CA 1
ATOM 943 C C . GLY A 1 117 ? -9.367 20.219 8.469 1 97.5 117 GLY A C 1
ATOM 944 O O . GLY A 1 117 ? -10.57 20.016 8.344 1 97.5 117 GLY A O 1
ATOM 945 N N . HIS A 1 118 ? -8.797 21.453 8.469 1 96.62 118 HIS A N 1
ATOM 946 C CA . HIS A 1 118 ? -9.539 22.625 8.047 1 96.62 118 HIS A CA 1
ATOM 947 C C . HIS A 1 118 ? -8.867 23.297 6.848 1 96.62 118 HIS A C 1
ATOM 949 O O . HIS A 1 118 ? -7.641 23.391 6.793 1 96.62 118 HIS A O 1
ATOM 955 N N . LYS A 1 119 ? -9.812 23.656 5.93 1 94.19 119 LYS A N 1
ATOM 956 C CA . LYS A 1 119 ? -9.273 24.406 4.801 1 94.19 119 LYS A CA 1
ATOM 957 C C . LYS A 1 119 ? -9.195 25.891 5.125 1 94.19 119 LYS A C 1
ATOM 959 O O . LYS A 1 119 ? -10.031 26.422 5.852 1 94.19 119 LYS A O 1
ATOM 964 N N . GLY A 1 120 ? -8.078 26.406 4.574 1 79.94 120 GLY A N 1
ATOM 965 C CA . GLY A 1 120 ? -7.902 27.828 4.801 1 79.94 120 GLY A CA 1
ATOM 966 C C . GLY A 1 120 ? -7.832 28.625 3.514 1 79.94 120 GLY A C 1
ATOM 967 O O . GLY A 1 120 ? -7.672 28.062 2.43 1 79.94 120 GLY A O 1
ATOM 968 N N . MET B 1 1 ? 15.219 10.852 3.859 1 50.69 1 MET B N 1
ATOM 969 C CA . MET B 1 1 ? 15.164 10.078 5.094 1 50.69 1 MET B CA 1
ATOM 970 C C . MET B 1 1 ? 13.727 9.906 5.57 1 50.69 1 MET B C 1
ATOM 972 O O . MET B 1 1 ? 12.992 10.883 5.699 1 50.69 1 MET B O 1
ATOM 976 N N . SER B 1 2 ? 13.188 8.656 5.461 1 63.09 2 SER B N 1
ATOM 977 C CA . SER B 1 2 ? 11.82 8.406 5.906 1 63.09 2 SER B CA 1
ATOM 978 C C . SER B 1 2 ? 11.695 8.578 7.414 1 63.09 2 SER B C 1
ATOM 980 O O . SER B 1 2 ? 12.555 8.117 8.172 1 63.09 2 SER B O 1
ATOM 982 N N . ARG B 1 3 ? 11.156 9.586 7.848 1 85.5 3 ARG B N 1
ATOM 983 C CA . ARG B 1 3 ? 10.852 9.812 9.258 1 85.5 3 ARG B CA 1
ATOM 984 C C . ARG B 1 3 ? 9.469 9.258 9.609 1 85.5 3 ARG B C 1
ATOM 986 O O . ARG B 1 3 ? 8.648 9.008 8.719 1 85.5 3 ARG B O 1
ATOM 993 N N . ASN B 1 4 ? 9.398 8.969 10.883 1 92.19 4 ASN B N 1
ATOM 994 C CA . ASN B 1 4 ? 8.102 8.461 11.312 1 92.19 4 ASN B CA 1
ATOM 995 C C . ASN B 1 4 ? 7.27 9.539 12 1 92.19 4 ASN B C 1
ATOM 997 O O . ASN B 1 4 ? 6.078 9.344 12.25 1 92.19 4 ASN B O 1
ATOM 1001 N N . TYR B 1 5 ? 8.016 10.648 12.352 1 94.75 5 TYR B N 1
ATOM 1002 C CA . TYR B 1 5 ? 7.254 11.688 13.031 1 94.75 5 TYR B CA 1
ATOM 1003 C C . TYR B 1 5 ? 7.82 13.07 12.734 1 94.75 5 TYR B C 1
ATOM 1005 O O . TYR B 1 5 ? 8.914 13.188 12.188 1 94.75 5 TYR B O 1
ATOM 1013 N N . MET B 1 6 ? 7.055 14.094 13.055 1 96.25 6 MET B N 1
ATOM 1014 C CA . MET B 1 6 ? 7.449 15.5 13.062 1 96.25 6 MET B CA 1
ATOM 1015 C C . MET B 1 6 ? 7.289 16.109 14.453 1 96.25 6 MET B C 1
ATOM 1017 O O . MET B 1 6 ? 6.336 15.789 15.164 1 96.25 6 MET B O 1
ATOM 1021 N N . SER B 1 7 ? 8.266 16.906 14.773 1 94.25 7 SER B N 1
ATOM 1022 C CA . SER B 1 7 ? 8.188 17.75 15.953 1 94.25 7 SER B CA 1
ATOM 1023 C C . SER B 1 7 ? 8.195 19.234 15.578 1 94.25 7 SER B C 1
ATOM 1025 O O . SER B 1 7 ? 8.219 19.578 14.398 1 94.25 7 SER B O 1
ATOM 1027 N N . ARG B 1 8 ? 8.25 20.062 16.625 1 91.69 8 ARG B N 1
ATOM 1028 C CA . ARG B 1 8 ? 8.164 21.5 16.391 1 91.69 8 ARG B CA 1
ATOM 1029 C C . ARG B 1 8 ? 9.219 21.969 15.398 1 91.69 8 ARG B C 1
ATOM 1031 O O . ARG B 1 8 ? 10.375 21.547 15.469 1 91.69 8 ARG B O 1
ATOM 1038 N N . GLU B 1 9 ? 8.719 22.688 14.477 1 92.81 9 GLU B N 1
ATOM 1039 C CA . GLU B 1 9 ? 9.5 23.406 13.469 1 92.81 9 GLU B CA 1
ATOM 1040 C C . GLU B 1 9 ? 9.992 22.453 12.375 1 92.81 9 GLU B C 1
ATOM 1042 O O . GLU B 1 9 ? 10.641 22.891 11.422 1 92.81 9 GLU B O 1
ATOM 1047 N N . ASP B 1 10 ? 9.656 21.203 12.5 1 95.81 10 ASP B N 1
ATOM 1048 C CA . ASP B 1 10 ? 9.906 20.312 11.367 1 95.81 10 ASP B CA 1
ATOM 1049 C C . ASP B 1 10 ? 8.953 20.609 10.211 1 95.81 10 ASP B C 1
ATOM 1051 O O . ASP B 1 10 ? 7.867 21.156 10.422 1 95.81 10 ASP B O 1
ATOM 1055 N N . ALA B 1 11 ? 9.344 20.234 9.031 1 97 11 ALA B N 1
ATOM 1056 C CA . ALA B 1 11 ? 8.516 20.453 7.844 1 97 11 ALA B CA 1
ATOM 1057 C C . ALA B 1 11 ? 8.711 19.328 6.828 1 97 11 ALA B C 1
ATOM 1059 O O . ALA B 1 11 ? 9.773 18.703 6.773 1 97 11 ALA B O 1
ATOM 1060 N N . LEU B 1 12 ? 7.688 19.031 6.098 1 97.62 12 LEU B N 1
ATOM 1061 C CA . LEU B 1 12 ? 7.766 18.219 4.898 1 97.62 12 LEU B CA 1
ATOM 1062 C C . LEU B 1 12 ? 7.688 19.078 3.643 1 97.62 12 LEU B C 1
ATOM 1064 O O . LEU B 1 12 ? 6.82 19.938 3.531 1 97.62 12 LEU B O 1
ATOM 1068 N N . ARG B 1 13 ? 8.602 18.859 2.742 1 96.38 13 ARG B N 1
ATOM 1069 C CA . ARG B 1 13 ? 8.508 19.422 1.398 1 96.38 13 ARG B CA 1
ATOM 1070 C C . ARG B 1 13 ? 7.871 18.422 0.432 1 96.38 13 ARG B C 1
ATOM 1072 O O . ARG B 1 13 ? 7.664 17.266 0.78 1 96.38 13 ARG B O 1
ATOM 1079 N N . LYS B 1 14 ? 7.492 18.969 -0.678 1 95.56 14 LYS B N 1
ATOM 1080 C CA . LYS B 1 14 ? 6.898 18.078 -1.675 1 95.56 14 LYS B CA 1
ATOM 1081 C C . LYS B 1 14 ? 7.789 16.875 -1.938 1 95.56 14 LYS B C 1
ATOM 1083 O O . LYS B 1 14 ? 9 17.016 -2.123 1 95.56 14 LYS B O 1
ATOM 1088 N N . GLY B 1 15 ? 7.18 15.703 -1.904 1 94.62 15 GLY B N 1
ATOM 1089 C CA . GLY B 1 15 ? 7.93 14.469 -2.1 1 94.62 15 GLY B CA 1
ATOM 1090 C C . GLY B 1 15 ? 8.328 13.805 -0.798 1 94.62 15 GLY B C 1
ATOM 1091 O O . GLY B 1 15 ? 8.648 12.609 -0.777 1 94.62 15 GLY B O 1
ATOM 1092 N N . ASP B 1 16 ? 8.359 14.492 0.3 1 96.69 16 ASP B N 1
ATOM 1093 C CA . ASP B 1 16 ? 8.703 13.93 1.602 1 96.69 16 ASP B CA 1
ATOM 1094 C C . ASP B 1 16 ? 7.527 13.148 2.189 1 96.69 16 ASP B C 1
ATOM 1096 O O . ASP B 1 16 ? 6.371 13.391 1.832 1 96.69 16 ASP B O 1
ATOM 1100 N N . SER B 1 17 ? 7.855 12.188 3.07 1 97.25 17 SER B N 1
ATOM 1101 C CA . SER B 1 17 ? 6.793 11.367 3.641 1 97.25 17 SER B CA 1
ATOM 1102 C C . SER B 1 17 ? 7.121 10.953 5.07 1 97.25 17 SER B C 1
ATOM 1104 O O . SER B 1 17 ? 8.273 11.031 5.496 1 97.25 17 SER B O 1
ATOM 1106 N N . LEU B 1 18 ? 6.109 10.609 5.824 1 97.5 18 LEU B N 1
ATOM 1107 C CA . LEU B 1 18 ? 6.188 9.867 7.078 1 97.5 18 LEU B CA 1
ATOM 1108 C C . LEU B 1 18 ? 5.844 8.398 6.855 1 97.5 18 LEU B C 1
ATOM 1110 O O . LEU B 1 18 ? 4.922 8.078 6.105 1 97.5 18 LEU B O 1
ATOM 1114 N N . MET B 1 19 ? 6.59 7.551 7.453 1 96.56 19 MET B N 1
ATOM 1115 C CA . MET B 1 19 ? 6.359 6.109 7.359 1 96.56 19 MET B CA 1
ATOM 1116 C C . MET B 1 19 ? 5.992 5.531 8.719 1 96.56 19 MET B C 1
ATOM 1118 O O . MET B 1 19 ? 6.602 5.883 9.734 1 96.56 19 MET B O 1
ATOM 1122 N N . SER B 1 20 ? 5.004 4.641 8.664 1 96.56 20 SER B N 1
ATOM 1123 C CA . SER B 1 20 ? 4.684 3.941 9.898 1 96.56 20 SER B CA 1
ATOM 1124 C C . SER B 1 20 ? 5.789 2.967 10.289 1 96.56 20 SER B C 1
ATOM 1126 O O . SER B 1 20 ? 6.59 2.559 9.438 1 96.56 20 SER B O 1
ATOM 1128 N N . ASN B 1 21 ? 5.852 2.662 11.555 1 94.38 21 ASN B N 1
ATOM 1129 C CA . ASN B 1 21 ? 6.922 1.785 12.016 1 94.38 21 ASN B CA 1
ATOM 1130 C C . ASN B 1 21 ? 6.832 0.404 11.375 1 94.38 21 ASN B C 1
ATOM 1132 O O . ASN B 1 21 ? 7.855 -0.198 11.039 1 94.38 21 ASN B O 1
ATOM 1136 N N . ASN B 1 22 ? 5.629 -0.058 11.164 1 90.69 22 ASN B N 1
ATOM 1137 C CA . ASN B 1 22 ? 5.473 -1.38 10.57 1 90.69 22 ASN B CA 1
ATOM 1138 C C . ASN B 1 22 ? 5.629 -1.331 9.055 1 90.69 22 ASN B C 1
ATOM 1140 O O . ASN B 1 22 ? 5.488 -2.352 8.375 1 90.69 22 ASN B O 1
ATOM 1144 N N . ARG B 1 23 ? 5.762 -0.101 8.57 1 89.88 23 ARG B N 1
ATOM 1145 C CA . ARG B 1 23 ? 6.059 0.15 7.16 1 89.88 23 ARG B CA 1
ATOM 1146 C C . ARG B 1 23 ? 4.867 -0.202 6.277 1 89.88 23 ARG B C 1
ATOM 1148 O O . ARG B 1 23 ? 5.02 -0.401 5.07 1 89.88 23 ARG B O 1
ATOM 1155 N N . GLU B 1 24 ? 3.684 -0.252 6.773 1 91.75 24 GLU B N 1
ATOM 1156 C CA . GLU B 1 24 ? 2.49 -0.611 6.012 1 91.75 24 GLU B CA 1
ATOM 1157 C C . GLU B 1 24 ? 1.727 0.632 5.562 1 91.75 24 GLU B C 1
ATOM 1159 O O . GLU B 1 24 ? 0.78 0.536 4.777 1 91.75 24 GLU B O 1
ATOM 1164 N N . TYR B 1 25 ? 2.164 1.791 6.113 1 95.44 25 TYR B N 1
ATOM 1165 C CA . TYR B 1 25 ? 1.49 3.037 5.766 1 95.44 25 TYR B CA 1
ATOM 1166 C C . TYR B 1 25 ? 2.5 4.148 5.508 1 95.44 25 TYR B C 1
ATOM 1168 O O . TYR B 1 25 ? 3.574 4.176 6.113 1 95.44 25 TYR B O 1
ATOM 1176 N N . LYS B 1 26 ? 2.127 5.043 4.711 1 96.56 26 LYS B N 1
ATOM 1177 C CA . LYS B 1 26 ? 2.924 6.238 4.453 1 96.56 26 LYS B CA 1
ATOM 1178 C C . LYS B 1 26 ? 2.031 7.465 4.277 1 96.56 26 LYS B C 1
ATOM 1180 O O . LYS B 1 26 ? 0.942 7.371 3.709 1 96.56 26 LYS B O 1
ATOM 1185 N N . ALA B 1 27 ? 2.43 8.531 4.777 1 97.94 27 ALA B N 1
ATOM 1186 C CA . ALA B 1 27 ? 1.82 9.836 4.555 1 97.94 27 ALA B CA 1
ATOM 1187 C C . ALA B 1 27 ? 2.74 10.742 3.736 1 97.94 27 ALA B C 1
ATOM 1189 O O . ALA B 1 27 ? 3.803 11.148 4.211 1 97.94 27 ALA B O 1
ATOM 1190 N N . ILE B 1 28 ? 2.318 11.109 2.574 1 97.31 28 ILE B N 1
ATOM 1191 C CA . ILE B 1 28 ? 3.225 11.781 1.649 1 97.31 28 ILE B CA 1
ATOM 1192 C C . ILE B 1 28 ? 2.654 13.141 1.267 1 97.31 28 ILE B C 1
ATOM 1194 O O . ILE B 1 28 ? 1.459 13.266 0.984 1 97.31 28 ILE B O 1
ATOM 1198 N N . PHE B 1 29 ? 3.57 14.18 1.371 1 97.5 29 PHE B N 1
ATOM 1199 C CA . PHE B 1 29 ? 3.258 15.469 0.765 1 97.5 29 PHE B CA 1
ATOM 1200 C C . PHE B 1 29 ? 3.586 15.461 -0.724 1 97.5 29 PHE B C 1
ATOM 1202 O O . PHE B 1 29 ? 4.746 15.609 -1.109 1 97.5 29 PHE B O 1
ATOM 1209 N N . GLN B 1 30 ? 2.559 15.414 -1.586 1 96.19 30 GLN B N 1
ATOM 1210 C CA . GLN B 1 30 ? 2.721 15.102 -3.004 1 96.19 30 GLN B CA 1
ATOM 1211 C C . GLN B 1 30 ? 3.082 16.359 -3.801 1 96.19 30 GLN B C 1
ATOM 1213 O O . GLN B 1 30 ? 2.865 17.469 -3.338 1 96.19 30 GLN B O 1
ATOM 1218 N N . GLU B 1 31 ? 3.551 16.094 -4.969 1 95.56 31 GLU B N 1
ATOM 1219 C CA . GLU B 1 31 ? 3.965 17.172 -5.867 1 95.56 31 GLU B CA 1
ATOM 1220 C C . GLU B 1 31 ? 2.783 18.062 -6.246 1 95.56 31 GLU B C 1
ATOM 1222 O O . GLU B 1 31 ? 2.955 19.25 -6.516 1 95.56 31 GLU B O 1
ATOM 1227 N N . ASP B 1 32 ? 1.622 17.578 -6.148 1 95.69 32 ASP B N 1
ATOM 1228 C CA . ASP B 1 32 ? 0.435 18.344 -6.531 1 95.69 32 ASP B CA 1
ATOM 1229 C C . ASP B 1 32 ? -0.088 19.172 -5.359 1 95.69 32 ASP B C 1
ATOM 1231 O O . ASP B 1 32 ? -1.139 19.797 -5.461 1 95.69 32 ASP B O 1
ATOM 1235 N N . GLY B 1 33 ? 0.617 19.016 -4.18 1 96.19 33 GLY B N 1
ATOM 1236 C CA . GLY B 1 33 ? 0.267 19.844 -3.031 1 96.19 33 GLY B CA 1
ATOM 1237 C C . GLY B 1 33 ? -0.662 19.141 -2.059 1 96.19 33 GLY B C 1
ATOM 1238 O O . GLY B 1 33 ? -1.043 19.719 -1.035 1 96.19 33 GLY B O 1
ATOM 1239 N N . ASN B 1 34 ? -1.14 17.938 -2.387 1 97.56 34 ASN B N 1
ATOM 1240 C CA . ASN B 1 34 ? -1.987 17.172 -1.49 1 97.56 34 ASN B CA 1
ATOM 1241 C C . ASN B 1 34 ? -1.159 16.375 -0.481 1 97.56 34 ASN B C 1
ATOM 1243 O O . ASN B 1 34 ? -0.061 15.914 -0.798 1 97.56 34 ASN B O 1
ATOM 1247 N N . PHE B 1 35 ? -1.594 16.297 0.744 1 97.94 35 PHE B N 1
ATOM 1248 C CA . PHE B 1 35 ? -1.045 15.414 1.76 1 97.94 35 PHE B CA 1
ATOM 1249 C C . PHE B 1 35 ? -1.935 14.188 1.943 1 97.94 35 PHE B C 1
ATOM 1251 O O . PHE B 1 35 ? -3.107 14.312 2.303 1 97.94 35 PHE B O 1
ATOM 1258 N N . VAL B 1 36 ? -1.382 12.953 1.611 1 98.25 36 VAL B N 1
ATOM 1259 C CA . VAL B 1 36 ? -2.223 11.766 1.491 1 98.25 36 VAL B CA 1
ATOM 1260 C C . VAL B 1 36 ? -1.624 10.625 2.307 1 98.25 36 VAL B C 1
ATOM 1262 O O . VAL B 1 36 ? -0.412 10.398 2.275 1 98.25 36 VAL B O 1
ATOM 1265 N N . ILE B 1 37 ? -2.463 9.906 3.029 1 98.31 37 ILE B N 1
ATOM 1266 C CA . ILE B 1 37 ? -2.076 8.664 3.682 1 98.31 37 ILE B CA 1
ATOM 1267 C C . ILE B 1 37 ? -2.387 7.48 2.764 1 98.31 37 ILE B C 1
ATOM 1269 O O . ILE B 1 37 ? -3.512 7.348 2.275 1 98.31 37 ILE B O 1
ATOM 1273 N N . TYR B 1 38 ? -1.376 6.672 2.549 1 97.38 38 TYR B N 1
ATOM 1274 C CA . TYR B 1 38 ? -1.545 5.43 1.804 1 97.38 38 TYR B CA 1
ATOM 1275 C C . TYR B 1 38 ? -1.34 4.219 2.707 1 97.38 38 TYR B C 1
ATOM 1277 O O . TYR B 1 38 ? -0.506 4.25 3.615 1 97.38 38 TYR B O 1
ATOM 1285 N N . GLY B 1 39 ? -2.057 3.125 2.42 1 96.88 39 GLY B N 1
ATOM 1286 C CA . GLY B 1 39 ? -1.824 1.812 2.998 1 96.88 39 GLY B CA 1
ATOM 1287 C C . GLY B 1 39 ? -1.889 0.691 1.978 1 96.88 39 GLY B C 1
ATOM 1288 O O . GLY B 1 39 ? -2.447 0.864 0.893 1 96.88 39 GLY B O 1
ATOM 1289 N N . TRP B 1 40 ? -1.169 -0.392 2.324 1 95.62 40 TRP B N 1
ATOM 1290 C CA . TRP B 1 40 ? -1.283 -1.592 1.502 1 95.62 40 TRP B CA 1
ATOM 1291 C C . TRP B 1 40 ? -2.646 -2.248 1.683 1 95.62 40 TRP B C 1
ATOM 1293 O O . TRP B 1 40 ? -3.053 -2.549 2.809 1 95.62 40 TRP B O 1
ATOM 1303 N N . LYS B 1 41 ? -3.34 -2.457 0.63 1 93.38 41 LYS B N 1
ATOM 1304 C CA . LYS B 1 41 ? -4.633 -3.137 0.683 1 93.38 41 LYS B CA 1
ATOM 1305 C C . LYS B 1 41 ? -4.672 -4.316 -0.283 1 93.38 41 LYS B C 1
ATOM 1307 O O . LYS B 1 41 ? -4.129 -4.242 -1.388 1 93.38 41 LYS B O 1
ATOM 1312 N N . PRO B 1 42 ? -5.336 -5.457 0.152 1 95.38 42 PRO B N 1
ATOM 1313 C CA . PRO B 1 42 ? -5.484 -6.586 -0.77 1 95.38 42 PRO B CA 1
ATOM 1314 C C . PRO B 1 42 ? -6.363 -6.25 -1.974 1 95.38 42 PRO B C 1
ATOM 1316 O O . PRO B 1 42 ? -7.426 -5.648 -1.818 1 95.38 42 PRO B O 1
ATOM 1319 N N . LEU B 1 43 ? -5.938 -6.598 -3.117 1 96.56 43 LEU B N 1
ATOM 1320 C CA . LEU B 1 43 ? -6.664 -6.348 -4.359 1 96.56 43 LEU B CA 1
ATOM 1321 C C . LEU B 1 43 ? -7.176 -7.652 -4.961 1 96.56 43 LEU B C 1
ATOM 1323 O O . LEU B 1 43 ? -8.148 -7.652 -5.719 1 96.56 43 LEU B O 1
ATOM 1327 N N . TRP B 1 44 ? -6.613 -8.766 -4.777 1 98.12 44 TRP B N 1
ATOM 1328 C CA . TRP B 1 44 ? -6.891 -10.109 -5.266 1 98.12 44 TRP B CA 1
ATOM 1329 C C . TRP B 1 44 ? -6.297 -11.164 -4.336 1 98.12 44 TRP B C 1
ATOM 1331 O O . TRP B 1 44 ? -5.238 -10.953 -3.74 1 98.12 44 TRP B O 1
ATOM 1341 N N . ALA B 1 45 ? -6.93 -12.289 -4.23 1 98.12 45 ALA B N 1
ATOM 1342 C CA . ALA B 1 45 ? -6.422 -13.391 -3.41 1 98.12 45 ALA B CA 1
ATOM 1343 C C . ALA B 1 45 ? -6.836 -14.742 -3.984 1 98.12 45 ALA B C 1
ATOM 1345 O O . ALA B 1 45 ? -7.91 -14.867 -4.574 1 98.12 45 ALA B O 1
ATOM 1346 N N . SER B 1 46 ? -5.969 -15.688 -3.762 1 97.81 46 SER B N 1
ATOM 1347 C CA . SER B 1 46 ? -6.285 -17.062 -4.16 1 97.81 46 SER B CA 1
ATOM 1348 C C . SER B 1 46 ? -7.332 -17.672 -3.242 1 97.81 46 SER B C 1
ATOM 1350 O O . SER B 1 46 ? -7.934 -18.688 -3.576 1 97.81 46 SER B O 1
ATOM 1352 N N . ASP B 1 47 ? -7.547 -17.125 -2.062 1 96.62 47 ASP B N 1
ATOM 1353 C CA . ASP B 1 47 ? -8.477 -17.594 -1.043 1 96.62 47 ASP B CA 1
ATOM 1354 C C . ASP B 1 47 ? -8.117 -19 -0.58 1 96.62 47 ASP B C 1
ATOM 1356 O O . ASP B 1 47 ? -8.984 -19.875 -0.463 1 96.62 47 ASP B O 1
ATOM 1360 N N . THR B 1 48 ? -6.891 -19.203 -0.413 1 96.31 48 THR B N 1
ATOM 1361 C CA . THR B 1 48 ? -6.379 -20.469 0.096 1 96.31 48 THR B CA 1
ATOM 1362 C C . THR B 1 48 ? -5.871 -20.312 1.526 1 96.31 48 THR B C 1
ATOM 1364 O O . THR B 1 48 ? -5.051 -21.109 1.99 1 96.31 48 THR B O 1
ATOM 1367 N N . TRP B 1 49 ? -6.316 -19.219 2.123 1 92.31 49 TRP B N 1
ATOM 1368 C CA . TRP B 1 49 ? -5.883 -18.969 3.492 1 92.31 49 TRP B CA 1
ATOM 1369 C C . TRP B 1 49 ? -6.305 -20.094 4.422 1 92.31 49 TRP B C 1
ATOM 1371 O O . TRP B 1 49 ? -7.359 -20.719 4.223 1 92.31 49 TRP B O 1
ATOM 1381 N N . GLY B 1 50 ? -5.484 -20.344 5.445 1 89 50 GLY B N 1
ATOM 1382 C CA . GLY B 1 50 ? -5.805 -21.375 6.422 1 89 50 GLY B CA 1
ATOM 1383 C C . GLY B 1 50 ? -5.32 -22.766 6.02 1 89 50 GLY B C 1
ATOM 1384 O O . GLY B 1 50 ? -5.379 -23.703 6.812 1 89 50 GLY B O 1
ATOM 1385 N N . ARG B 1 51 ? -4.906 -22.938 4.785 1 87.31 51 ARG B N 1
ATOM 1386 C CA . ARG B 1 51 ? -4.293 -24.203 4.359 1 87.31 51 ARG B CA 1
ATOM 1387 C C . ARG B 1 51 ? -2.848 -24.281 4.832 1 87.31 51 ARG B C 1
ATOM 1389 O O . ARG B 1 51 ? -1.927 -23.922 4.098 1 87.31 51 ARG B O 1
ATOM 1396 N N . GLN B 1 52 ? -2.676 -24.797 5.992 1 85.31 52 GLN B N 1
ATOM 1397 C CA . GLN B 1 52 ? -1.347 -24.906 6.59 1 85.31 52 GLN B CA 1
ATOM 1398 C C . GLN B 1 52 ? -0.429 -25.781 5.746 1 85.31 52 GLN B C 1
ATOM 1400 O O . GLN B 1 52 ? 0.795 -25.656 5.809 1 85.31 52 GLN B O 1
ATOM 1405 N N . ASP B 1 53 ? -1.083 -26.625 4.984 1 93.5 53 ASP B N 1
ATOM 1406 C CA . ASP B 1 53 ? -0.281 -27.562 4.203 1 93.5 53 ASP B CA 1
ATOM 1407 C C . ASP B 1 53 ? 0.141 -26.938 2.871 1 93.5 53 ASP B C 1
ATOM 1409 O O . ASP B 1 53 ? 0.896 -27.547 2.109 1 93.5 53 ASP B O 1
ATOM 1413 N N . ALA B 1 54 ? -0.43 -25.734 2.535 1 96.44 54 ALA B N 1
ATOM 1414 C CA . ALA B 1 54 ? 0.096 -25.062 1.354 1 96.44 54 ALA B CA 1
ATOM 1415 C C . ALA B 1 54 ? 1.609 -24.891 1.449 1 96.44 54 ALA B C 1
ATOM 1417 O O . ALA B 1 54 ? 2.129 -24.453 2.48 1 96.44 54 ALA B O 1
ATOM 1418 N N . HIS B 1 55 ? 2.309 -25.188 0.417 1 96.62 55 HIS B N 1
ATOM 1419 C CA . HIS B 1 55 ? 3.76 -25.281 0.519 1 96.62 55 HIS B CA 1
ATOM 1420 C C . HIS B 1 55 ? 4.449 -24.344 -0.458 1 96.62 55 HIS B C 1
ATOM 1422 O O . HIS B 1 55 ? 5.414 -23.656 -0.097 1 96.62 55 HIS B O 1
ATOM 1428 N N . SER B 1 56 ? 3.967 -24.344 -1.7 1 97.38 56 SER B N 1
ATOM 1429 C CA . SER B 1 56 ? 4.633 -23.5 -2.689 1 97.38 56 SER B CA 1
ATOM 1430 C C . SER B 1 56 ? 3.693 -23.156 -3.84 1 97.38 56 SER B C 1
ATOM 1432 O O . SER B 1 56 ? 2.732 -23.875 -4.105 1 97.38 56 SER B O 1
ATOM 1434 N N . LEU B 1 57 ? 3.871 -22.047 -4.43 1 98.06 57 LEU B N 1
ATOM 1435 C CA . LEU B 1 57 ? 3.287 -21.656 -5.707 1 98.06 57 LEU B CA 1
ATOM 1436 C C . LEU B 1 57 ? 4.293 -21.844 -6.844 1 98.06 57 LEU B C 1
ATOM 1438 O O . LEU B 1 57 ? 5.359 -21.219 -6.836 1 98.06 57 LEU B O 1
ATOM 1442 N N . ARG B 1 58 ? 3.938 -22.641 -7.828 1 97.69 58 ARG B N 1
ATOM 1443 C CA . ARG B 1 58 ? 4.914 -23.031 -8.844 1 97.69 58 ARG B CA 1
ATOM 1444 C C . ARG B 1 58 ? 4.348 -22.828 -10.25 1 97.69 58 ARG B C 1
ATOM 1446 O O . ARG B 1 58 ? 3.18 -23.141 -10.5 1 97.69 58 ARG B O 1
ATOM 1453 N N . MET B 1 59 ? 5.273 -22.375 -11.102 1 96.5 59 MET B N 1
ATOM 1454 C CA . MET B 1 59 ? 4.98 -22.453 -12.531 1 96.5 59 MET B CA 1
ATOM 1455 C C . MET B 1 59 ? 5.469 -23.766 -13.117 1 96.5 59 MET B C 1
ATOM 1457 O O . MET B 1 59 ? 6.676 -24 -13.234 1 96.5 59 MET B O 1
ATOM 1461 N N . GLN B 1 60 ? 4.531 -24.516 -13.578 1 94.19 60 GLN B N 1
ATOM 1462 C CA . GLN B 1 60 ? 4.867 -25.828 -14.117 1 94.19 60 GLN B CA 1
ATOM 1463 C C . GLN B 1 60 ? 5.418 -25.719 -15.531 1 94.19 60 GLN B C 1
ATOM 1465 O O . GLN B 1 60 ? 5.277 -24.672 -16.188 1 94.19 60 GLN B O 1
ATOM 1470 N N . THR B 1 61 ? 6.008 -26.828 -15.953 1 91.75 61 THR B N 1
ATOM 1471 C CA . THR B 1 61 ? 6.562 -26.859 -17.297 1 91.75 61 THR B CA 1
ATOM 1472 C C . THR B 1 61 ? 5.453 -26.75 -18.344 1 91.75 61 THR B C 1
ATOM 1474 O O . THR B 1 61 ? 5.688 -26.281 -19.453 1 91.75 61 THR B O 1
ATOM 1477 N N . ASP B 1 62 ? 4.301 -27.078 -18 1 92.19 62 ASP B N 1
ATOM 1478 C CA . ASP B 1 62 ? 3.184 -27.062 -18.938 1 92.19 62 ASP B CA 1
ATOM 1479 C C . ASP B 1 62 ? 2.508 -25.688 -18.953 1 92.19 62 ASP B C 1
ATOM 1481 O O . ASP B 1 62 ? 1.509 -25.484 -19.641 1 92.19 62 ASP B O 1
ATOM 1485 N N . GLY B 1 63 ? 2.947 -24.734 -18.094 1 93.31 63 GLY B N 1
ATOM 1486 C CA . GLY B 1 63 ? 2.451 -23.375 -18.125 1 93.31 63 GLY B CA 1
ATOM 1487 C C . GLY B 1 63 ? 1.377 -23.094 -17.094 1 93.31 63 GLY B C 1
ATOM 1488 O O . GLY B 1 63 ? 0.866 -21.984 -17 1 93.31 63 GLY B O 1
ATOM 1489 N N . ASN B 1 64 ? 0.979 -24.141 -16.344 1 95.88 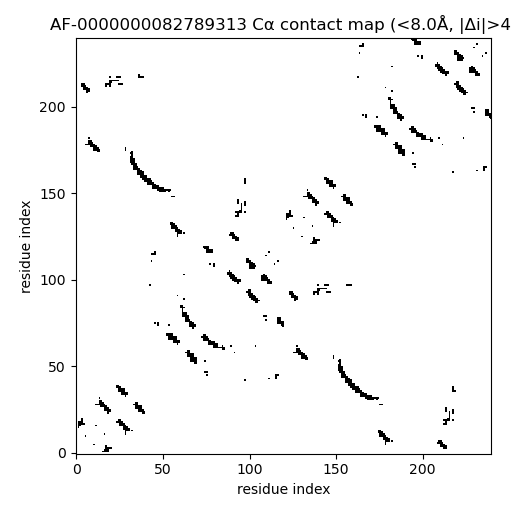64 ASN B N 1
ATOM 1490 C CA . ASN B 1 64 ? 0.035 -23.938 -15.258 1 95.88 64 ASN B CA 1
ATOM 1491 C C . ASN B 1 64 ? 0.729 -23.375 -14.016 1 95.88 64 ASN B C 1
ATOM 1493 O O . ASN B 1 64 ? 1.847 -23.781 -13.688 1 95.88 64 ASN B O 1
ATOM 1497 N N . VAL B 1 65 ? 0.109 -22.422 -13.414 1 97.69 65 VAL B N 1
ATOM 1498 C CA . VAL B 1 65 ? 0.578 -21.953 -12.109 1 97.69 65 VAL B CA 1
ATOM 1499 C C . VAL B 1 65 ? -0.269 -22.578 -11.008 1 97.69 65 VAL B C 1
ATOM 1501 O O . VAL B 1 65 ? -1.497 -22.453 -11.016 1 97.69 65 VAL B O 1
ATOM 1504 N N . VAL B 1 66 ? 0.439 -23.219 -10.062 1 98.25 66 VAL B N 1
ATOM 1505 C CA . VAL B 1 66 ? -0.285 -24.062 -9.117 1 98.25 66 VAL B CA 1
ATOM 1506 C C . VAL B 1 66 ? 0.257 -23.828 -7.707 1 98.25 66 VAL B C 1
ATOM 1508 O O . VAL B 1 66 ? 1.469 -23.703 -7.512 1 98.25 66 VAL B O 1
ATOM 1511 N N . ILE B 1 67 ? -0.62 -23.734 -6.742 1 98.38 67 ILE B N 1
ATOM 1512 C CA . ILE B 1 67 ? -0.218 -23.859 -5.348 1 98.38 67 ILE B CA 1
ATOM 1513 C C . ILE B 1 67 ? -0.295 -25.328 -4.918 1 98.38 67 ILE B C 1
ATOM 1515 O O . ILE B 1 67 ? -1.354 -25.953 -5.012 1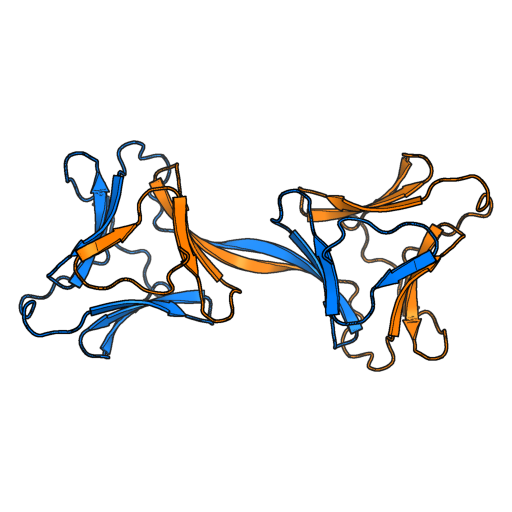 98.38 67 ILE B O 1
ATOM 1519 N N . TYR B 1 68 ? 0.811 -25.797 -4.387 1 97.75 68 TYR B N 1
ATOM 1520 C CA . TYR B 1 68 ? 0.89 -27.188 -3.947 1 97.75 68 TYR B CA 1
ATOM 1521 C C . TYR B 1 68 ? 1.01 -27.266 -2.432 1 97.75 68 TYR B C 1
ATOM 1523 O O . TYR B 1 68 ? 1.616 -26.391 -1.8 1 97.75 68 TYR B O 1
ATOM 1531 N N . THR B 1 69 ? 0.474 -28.422 -1.975 1 97.12 69 THR B N 1
ATOM 1532 C CA . THR B 1 69 ? 0.772 -28.812 -0.599 1 97.12 69 THR B CA 1
ATOM 1533 C C . THR B 1 69 ? 2.141 -29.469 -0.507 1 97.12 69 THR B C 1
ATOM 1535 O O . THR B 1 69 ? 2.787 -29.719 -1.527 1 97.12 69 THR B O 1
ATOM 1538 N N . LYS B 1 70 ? 2.57 -29.75 0.743 1 94.81 70 LYS B N 1
ATOM 1539 C CA . LYS B 1 70 ? 3.855 -30.406 0.962 1 94.81 70 LYS B CA 1
ATOM 1540 C C . LYS B 1 70 ? 3.896 -31.781 0.29 1 94.81 70 LYS B C 1
ATOM 1542 O O . LYS B 1 70 ? 4.949 -32.219 -0.186 1 94.81 70 LYS B O 1
ATOM 1547 N N . ASP B 1 71 ? 2.689 -32.375 0.178 1 94.5 71 ASP B N 1
ATOM 1548 C CA . ASP B 1 71 ? 2.611 -33.719 -0.377 1 94.5 71 ASP B CA 1
ATOM 1549 C C . ASP B 1 71 ? 2.41 -33.688 -1.891 1 94.5 71 ASP B C 1
ATOM 1551 O O . ASP B 1 71 ? 2.246 -34.719 -2.527 1 94.5 71 ASP B O 1
ATOM 1555 N N . GLY B 1 72 ? 2.303 -32.5 -2.445 1 94.75 72 GLY B N 1
ATOM 1556 C CA . GLY B 1 72 ? 2.246 -32.375 -3.893 1 94.75 72 GLY B CA 1
ATOM 1557 C C . GLY B 1 72 ? 0.831 -32.312 -4.43 1 94.75 72 GLY B C 1
ATOM 1558 O O . GLY B 1 72 ? 0.607 -32.438 -5.633 1 94.75 72 GLY B O 1
ATOM 1559 N N . SER B 1 73 ? -0.109 -32.094 -3.523 1 95.94 73 SER B N 1
ATOM 1560 C CA . SER B 1 73 ? -1.493 -31.938 -3.959 1 95.94 73 SER B CA 1
ATOM 1561 C C . SER B 1 73 ? -1.786 -30.484 -4.355 1 95.94 73 SER B C 1
ATOM 1563 O O . SER B 1 73 ? -1.457 -29.562 -3.615 1 95.94 73 SER B O 1
ATOM 1565 N N . PRO B 1 74 ? -2.395 -30.328 -5.547 1 96.88 74 PRO B N 1
ATOM 1566 C CA . PRO B 1 74 ? -2.768 -28.969 -5.93 1 96.88 74 PRO B CA 1
ATOM 1567 C C . PRO B 1 74 ? -3.959 -28.438 -5.133 1 96.88 74 PRO B C 1
ATOM 1569 O O . PRO B 1 74 ? -4.949 -29.156 -4.953 1 96.88 74 PRO B O 1
ATOM 1572 N N . ILE B 1 75 ? -3.947 -27.203 -4.734 1 97.31 75 ILE B N 1
ATOM 1573 C CA . ILE B 1 75 ? -5.082 -26.656 -3.998 1 97.31 75 ILE B CA 1
ATOM 1574 C C . ILE B 1 75 ? -5.602 -25.406 -4.711 1 97.31 75 ILE B C 1
ATOM 1576 O O . ILE B 1 75 ? -6.695 -24.922 -4.406 1 97.31 75 ILE B O 1
ATOM 1580 N N . TRP B 1 76 ? -4.949 -24.844 -5.656 1 98.44 76 TRP B N 1
ATOM 1581 C CA . TRP B 1 76 ? -5.32 -23.719 -6.52 1 98.44 76 TRP B CA 1
ATOM 1582 C C . TRP B 1 76 ? -4.492 -23.734 -7.801 1 98.44 76 TRP B C 1
ATOM 1584 O O . TRP B 1 76 ? -3.305 -24.062 -7.777 1 98.44 76 TRP B O 1
ATOM 1594 N N . HIS B 1 77 ? -5.031 -23.391 -8.859 1 98.38 77 HIS B N 1
ATOM 1595 C CA . HIS B 1 77 ? -4.266 -23.312 -10.102 1 98.38 77 HIS B CA 1
ATOM 1596 C C . HIS B 1 77 ? -4.953 -22.406 -11.117 1 98.38 77 HIS B C 1
ATOM 1598 O O . HIS B 1 77 ? -6.148 -22.125 -11 1 98.38 77 HIS B O 1
ATOM 1604 N N . THR B 1 78 ? -4.27 -22 -12.164 1 98.06 78 THR B N 1
ATOM 1605 C CA . THR B 1 78 ? -4.789 -21.109 -13.195 1 98.06 78 THR B CA 1
ATOM 1606 C C . THR B 1 78 ? -5.512 -21.906 -14.281 1 98.06 78 THR B C 1
ATOM 1608 O O . THR B 1 78 ? -6.242 -21.328 -15.094 1 98.06 78 THR B O 1
ATOM 1611 N N . ASN B 1 79 ? -5.363 -23.172 -14.336 1 97.06 79 ASN B N 1
ATOM 1612 C CA . ASN B 1 79 ? -5.945 -24.031 -15.359 1 97.06 79 ASN B CA 1
ATOM 1613 C C . ASN B 1 79 ? -5.484 -23.641 -16.75 1 97.06 79 ASN B C 1
ATOM 1615 O O . ASN B 1 79 ? -6.301 -23.5 -17.672 1 97.06 79 ASN B O 1
ATOM 1619 N N . THR B 1 80 ? -4.164 -23.469 -16.906 1 95.75 80 THR B N 1
ATOM 1620 C CA . THR B 1 80 ? -3.604 -22.984 -18.156 1 95.75 80 THR B CA 1
ATOM 1621 C C . THR B 1 80 ? -2.621 -24.016 -18.734 1 95.75 80 THR B C 1
ATOM 1623 O O . THR B 1 80 ? -1.808 -23.672 -19.594 1 95.75 80 THR B O 1
ATOM 1626 N N . ALA B 1 81 ? -2.67 -25.141 -18.25 1 92.5 81 ALA B N 1
ATOM 1627 C CA . ALA B 1 81 ?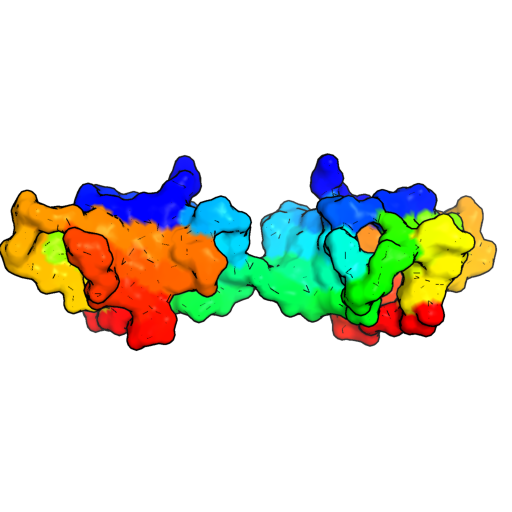 -1.78 -26.203 -18.734 1 92.5 81 ALA B CA 1
ATOM 1628 C C . ALA B 1 81 ? -1.926 -26.375 -20.25 1 92.5 81 ALA B C 1
ATOM 1630 O O . ALA B 1 81 ? -3.039 -26.344 -20.781 1 92.5 81 ALA B O 1
ATOM 1631 N N . SER B 1 82 ? -0.784 -26.406 -20.922 1 88.44 82 SER B N 1
ATOM 1632 C CA . SER B 1 82 ? -0.782 -26.641 -22.359 1 88.44 82 SER B CA 1
ATOM 1633 C C . SER B 1 82 ? 0.079 -27.844 -22.719 1 88.44 82 SER B C 1
ATOM 1635 O O . SER B 1 82 ? 1.073 -28.125 -22.047 1 88.44 82 SER B O 1
ATOM 1637 N N . SER B 1 83 ? -0.276 -28.578 -23.75 1 79.06 83 SER B N 1
ATOM 1638 C CA . SER B 1 83 ? 0.484 -29.719 -24.234 1 79.06 83 SER B CA 1
ATOM 1639 C C . SER B 1 83 ? 1.71 -29.281 -25.031 1 79.06 83 SER B C 1
ATOM 1641 O O . SER B 1 83 ? 2.65 -30.047 -25.219 1 79.06 83 SER B O 1
ATOM 1643 N N . GLU B 1 84 ? 1.687 -28.062 -25.547 1 68 84 GLU B N 1
ATOM 1644 C CA . GLU B 1 84 ? 2.809 -27.562 -26.344 1 68 84 GLU B CA 1
ATOM 1645 C C . GLU B 1 84 ? 3.953 -27.109 -25.438 1 68 84 GLU B C 1
ATOM 1647 O O . GLU B 1 84 ? 4.723 -26.203 -25.797 1 68 84 GLU B O 1
ATOM 1652 N N . CYS B 1 85 ? 4.258 -27.734 -24.422 1 59.44 85 CYS B N 1
ATOM 1653 C CA . CYS B 1 85 ? 5.055 -27.375 -23.25 1 59.44 85 CYS B CA 1
ATOM 1654 C C . CYS B 1 85 ? 6.484 -27.031 -23.641 1 59.44 85 CYS B C 1
ATOM 1656 O O . CYS B 1 85 ? 7.098 -26.125 -23.078 1 59.44 85 CYS B O 1
ATOM 1658 N N . CYS B 1 86 ? 7.062 -27.719 -24.656 1 60.28 86 CYS B N 1
ATOM 1659 C CA . CYS B 1 86 ? 8.516 -27.719 -24.766 1 60.28 86 CYS B CA 1
ATOM 1660 C C . CYS B 1 86 ? 9.016 -26.531 -25.562 1 60.28 86 CYS B C 1
ATOM 1662 O O . CYS B 1 86 ? 10.203 -26.203 -25.531 1 60.28 86 CYS B O 1
ATOM 1664 N N . ASN B 1 87 ? 8.109 -25.844 -26.156 1 66.88 87 ASN B N 1
ATOM 1665 C CA . ASN B 1 87 ? 8.742 -24.859 -27.016 1 66.88 87 ASN B CA 1
ATOM 1666 C C . ASN B 1 87 ? 8.125 -23.469 -26.828 1 66.88 87 ASN B C 1
ATOM 1668 O O . ASN B 1 87 ? 8.273 -22.594 -27.688 1 66.88 87 ASN B O 1
ATOM 1672 N N . THR B 1 88 ? 7.461 -23.406 -25.703 1 82.75 88 THR B N 1
ATOM 1673 C CA . THR B 1 88 ? 6.809 -22.109 -25.562 1 82.75 88 THR B CA 1
ATOM 1674 C C . THR B 1 88 ? 7.301 -21.391 -24.312 1 82.75 88 THR B C 1
ATOM 1676 O O . THR B 1 88 ? 7.703 -22.031 -23.328 1 82.75 88 THR B O 1
ATOM 1679 N N . SER B 1 89 ? 7.418 -20.109 -24.438 1 89.38 89 SER B N 1
ATOM 1680 C CA . SER B 1 89 ? 7.816 -19.297 -23.297 1 89.38 89 SER B CA 1
ATOM 1681 C C . SER B 1 89 ? 6.617 -18.938 -22.422 1 89.38 89 SER B C 1
ATOM 1683 O O . SER B 1 89 ? 5.551 -18.594 -22.938 1 89.38 89 SER B O 1
ATOM 1685 N N . HIS B 1 90 ? 6.707 -19.203 -21.156 1 93.31 90 HIS B N 1
ATOM 1686 C CA . HIS B 1 90 ? 5.691 -18.812 -20.188 1 93.31 90 HIS B CA 1
ATOM 1687 C C . HIS B 1 90 ? 6.227 -17.781 -19.203 1 93.31 90 HIS B C 1
ATOM 1689 O O . HIS B 1 90 ? 7.324 -17.953 -18.672 1 93.31 90 HIS B O 1
ATOM 1695 N N . HIS B 1 91 ? 5.461 -16.688 -19.016 1 94.88 91 HIS B N 1
ATOM 1696 C CA . HIS B 1 91 ? 5.832 -15.664 -18.047 1 94.88 91 HIS B CA 1
ATOM 1697 C C . HIS B 1 91 ? 4.648 -15.289 -17.156 1 94.88 91 HIS B C 1
ATOM 1699 O O . HIS B 1 91 ? 3.57 -14.969 -17.656 1 94.88 91 HIS B O 1
ATOM 1705 N N . PHE B 1 92 ? 4.801 -15.398 -15.867 1 97.38 92 PHE B N 1
ATOM 1706 C CA . PHE B 1 92 ? 3.855 -14.977 -14.844 1 97.38 92 PHE B CA 1
ATOM 1707 C C . PHE B 1 92 ? 4.375 -13.75 -14.102 1 97.38 92 PHE B C 1
ATOM 1709 O O . PHE B 1 92 ? 5.359 -13.836 -13.367 1 97.38 92 PHE B O 1
ATOM 1716 N N . TYR B 1 93 ? 3.682 -12.531 -14.227 1 97.75 93 TYR B N 1
ATOM 1717 C CA . TYR B 1 93 ? 4.297 -11.312 -13.711 1 97.75 93 TYR B CA 1
ATOM 1718 C C . TYR B 1 93 ? 3.234 -10.32 -13.242 1 97.75 93 TYR B C 1
ATOM 1720 O O . TYR B 1 93 ? 2.082 -10.383 -13.68 1 97.75 93 TYR B O 1
ATOM 1728 N N . LEU B 1 94 ? 3.615 -9.516 -12.328 1 97.69 94 LEU B N 1
ATOM 1729 C CA . LEU B 1 94 ? 2.746 -8.477 -11.789 1 97.69 94 LEU B CA 1
ATOM 1730 C C . LEU B 1 94 ? 2.914 -7.172 -12.555 1 97.69 94 LEU B C 1
ATOM 1732 O O . LEU B 1 94 ? 4.004 -6.594 -12.586 1 97.69 94 LEU B O 1
ATOM 1736 N N . CYS B 1 95 ? 1.813 -6.664 -13.117 1 96.69 95 CYS B N 1
ATOM 1737 C CA . CYS B 1 95 ? 1.825 -5.457 -13.938 1 96.69 95 CYS B CA 1
ATOM 1738 C C . CYS B 1 95 ? 1.774 -4.207 -13.062 1 96.69 95 CYS B C 1
ATOM 1740 O O . CYS B 1 95 ? 1.362 -4.273 -11.906 1 96.69 95 CYS B O 1
ATOM 1742 N N . ASP B 1 96 ? 2.121 -3.168 -13.703 1 95.94 96 ASP B N 1
ATOM 1743 C CA . ASP B 1 96 ? 2.129 -1.886 -13 1 95.94 96 ASP B CA 1
ATOM 1744 C C . ASP B 1 96 ? 0.707 -1.383 -12.758 1 95.94 96 ASP B C 1
ATOM 1746 O O . ASP B 1 96 ? 0.506 -0.376 -12.078 1 95.94 96 ASP B O 1
ATOM 1750 N N . ASP B 1 97 ? -0.263 -2.166 -13.242 1 95.56 97 ASP B N 1
ATOM 1751 C CA . ASP B 1 97 ? -1.653 -1.807 -12.977 1 95.56 97 ASP B CA 1
ATOM 1752 C C . ASP B 1 97 ? -2.238 -2.658 -11.852 1 95.56 97 ASP B C 1
ATOM 1754 O O . ASP B 1 97 ? -3.428 -2.553 -11.539 1 95.56 97 ASP B O 1
ATOM 1758 N N . GLY B 1 98 ? -1.456 -3.562 -11.328 1 96.38 98 GLY B N 1
ATOM 1759 C CA . GLY B 1 98 ? -1.867 -4.324 -10.164 1 96.38 98 GLY B CA 1
ATOM 1760 C C . GLY B 1 98 ? -2.414 -5.695 -10.5 1 96.38 98 GLY B C 1
ATOM 1761 O O . GLY B 1 98 ? -2.828 -6.441 -9.617 1 96.38 98 GLY B O 1
ATOM 1762 N N . ASN B 1 99 ? -2.438 -6.031 -11.805 1 97.88 99 ASN B N 1
ATOM 1763 C CA . ASN B 1 99 ? -2.918 -7.348 -12.203 1 97.88 99 ASN B CA 1
ATOM 1764 C C . ASN B 1 99 ? -1.766 -8.32 -12.422 1 97.88 99 ASN B C 1
ATOM 1766 O O . ASN B 1 99 ? -0.73 -7.949 -12.977 1 97.88 99 ASN B O 1
ATOM 1770 N N . LEU B 1 100 ? -2.008 -9.547 -12.055 1 98.12 100 LEU B N 1
ATOM 1771 C CA . LEU B 1 100 ? -1.129 -10.648 -12.43 1 98.12 100 LEU B CA 1
ATOM 1772 C C . LEU B 1 100 ? -1.52 -11.211 -13.789 1 98.12 100 LEU B C 1
ATOM 1774 O O . LEU B 1 100 ? -2.703 -11.438 -14.062 1 98.12 100 LEU B O 1
ATOM 1778 N N . VAL B 1 101 ? -0.522 -11.422 -14.555 1 98.31 101 VAL B N 1
ATOM 1779 C CA . VAL B 1 101 ? -0.778 -11.906 -15.906 1 98.31 101 VAL B CA 1
ATOM 1780 C C . VAL B 1 101 ? 0.108 -13.109 -16.203 1 98.31 101 VAL B C 1
ATOM 1782 O O . VAL B 1 101 ? 1.29 -13.125 -15.852 1 98.31 101 VAL B O 1
ATOM 1785 N N . LEU B 1 102 ? -0.518 -14.141 -16.766 1 97.88 102 LEU B N 1
ATOM 1786 C CA . LEU B 1 102 ? 0.213 -15.266 -17.328 1 97.88 102 LEU B CA 1
ATOM 1787 C C . LEU B 1 102 ? 0.2 -15.219 -18.844 1 97.88 102 LEU B C 1
ATOM 1789 O O . LEU B 1 102 ? -0.869 -15.195 -19.469 1 97.88 102 LEU B O 1
ATOM 1793 N N . GLU B 1 103 ? 1.422 -15.203 -19.391 1 96.19 103 GLU B N 1
ATOM 1794 C CA . GLU B 1 103 ? 1.567 -15.195 -20.844 1 96.19 103 GLU B CA 1
ATOM 1795 C C . GLU B 1 103 ? 2.234 -16.469 -21.344 1 96.19 103 GLU B C 1
ATOM 1797 O O . GLU B 1 103 ? 3.152 -16.984 -20.703 1 96.19 103 GLU B O 1
ATOM 1802 N N . ARG B 1 104 ? 1.745 -16.891 -22.5 1 93.62 104 ARG B N 1
ATOM 1803 C CA . ARG B 1 104 ? 2.354 -17.953 -23.297 1 93.62 104 ARG B CA 1
ATOM 1804 C C . ARG B 1 104 ? 2.705 -17.453 -24.703 1 93.62 104 ARG B C 1
ATOM 1806 O O . ARG B 1 104 ? 1.824 -17.047 -25.453 1 93.62 104 ARG B O 1
ATOM 1813 N N . ASP B 1 105 ? 4.023 -17.391 -25.016 1 91.12 105 ASP B N 1
ATOM 1814 C CA . ASP B 1 105 ? 4.492 -16.875 -26.297 1 91.12 105 ASP B CA 1
ATOM 1815 C C . ASP B 1 105 ? 3.928 -15.477 -26.562 1 91.12 105 ASP B C 1
ATOM 1817 O O . ASP B 1 105 ? 3.354 -15.227 -27.609 1 91.12 105 ASP B O 1
ATOM 1821 N N . LEU B 1 106 ? 3.873 -14.688 -25.516 1 89.81 106 LEU B N 1
ATOM 1822 C CA . LEU B 1 106 ? 3.537 -13.266 -25.578 1 89.81 106 LEU B CA 1
ATOM 1823 C C . LEU B 1 106 ? 2.029 -13.07 -25.688 1 89.81 106 LEU B C 1
ATOM 1825 O O . LEU B 1 106 ? 1.563 -11.961 -25.953 1 89.81 106 LEU B O 1
ATOM 1829 N N . LYS B 1 107 ? 1.347 -14.211 -25.531 1 94.12 107 LYS B N 1
ATOM 1830 C CA . LYS B 1 107 ? -0.11 -14.117 -25.5 1 94.12 107 LYS B CA 1
ATOM 1831 C C . LYS B 1 107 ? -0.644 -14.352 -24.078 1 94.12 107 LYS B C 1
ATOM 1833 O O . LYS B 1 107 ? -0.287 -15.328 -23.438 1 94.12 107 LYS B O 1
ATOM 1838 N N . GLU B 1 108 ? -1.512 -13.445 -23.656 1 97.06 108 GLU B N 1
ATOM 1839 C CA . GLU B 1 108 ? -2.113 -13.594 -22.328 1 97.06 108 GLU B CA 1
ATOM 1840 C C . GLU B 1 108 ? -3.039 -14.805 -22.281 1 97.06 108 GLU B C 1
ATOM 1842 O O . GLU B 1 108 ? -3.953 -14.93 -23.094 1 97.06 108 GLU B O 1
ATOM 1847 N N . VAL B 1 109 ? -2.836 -15.656 -21.266 1 96.56 109 VAL B N 1
ATOM 1848 C CA . VAL B 1 109 ? -3.676 -16.844 -21.156 1 96.56 109 VAL B CA 1
ATOM 1849 C C . VAL B 1 109 ? -4.402 -16.828 -19.812 1 96.56 109 VAL B C 1
ATOM 1851 O O . VAL B 1 109 ? -5.324 -17.625 -19.594 1 96.56 109 VAL B O 1
ATOM 1854 N N . TRP B 1 110 ? -4.074 -15.922 -18.891 1 98.12 110 TRP B N 1
ATOM 1855 C CA . TRP B 1 110 ? -4.738 -15.758 -17.609 1 98.12 110 TRP B CA 1
ATOM 1856 C C . TRP B 1 110 ? -4.477 -14.367 -17.031 1 98.12 110 TRP B C 1
ATOM 1858 O O . TRP B 1 110 ? -3.387 -13.82 -17.203 1 98.12 110 TRP B O 1
ATOM 1868 N N . ASN B 1 111 ? -5.41 -13.812 -16.391 1 98.69 111 ASN B N 1
ATOM 1869 C CA . ASN B 1 111 ? -5.344 -12.484 -15.781 1 98.69 111 ASN B CA 1
ATOM 1870 C C . ASN B 1 111 ? -6.16 -12.414 -14.492 1 98.69 111 ASN B C 1
ATOM 1872 O O . ASN B 1 111 ? -7.328 -12.797 -14.477 1 98.69 111 ASN B O 1
ATOM 1876 N N . SER B 1 112 ? -5.578 -11.93 -13.492 1 98.44 112 SER B N 1
ATOM 1877 C CA . SER B 1 112 ? -6.254 -11.844 -12.203 1 98.44 112 SER B CA 1
ATOM 1878 C C . SER B 1 112 ? -7.441 -10.891 -12.258 1 98.44 112 SER B C 1
ATOM 1880 O O . SER B 1 112 ? -8.336 -10.953 -11.414 1 98.44 112 SER B O 1
ATOM 1882 N N . ALA B 1 113 ? -7.441 -9.961 -13.156 1 97.81 113 ALA B N 1
ATOM 1883 C CA . ALA B 1 113 ? -8.555 -9.023 -13.297 1 97.81 113 ALA B CA 1
ATOM 1884 C C . ALA B 1 113 ? -9.859 -9.766 -13.594 1 97.81 113 ALA B C 1
ATOM 1886 O O . ALA B 1 113 ? -10.938 -9.305 -13.227 1 97.81 113 ALA B O 1
ATOM 1887 N N . SER B 1 114 ? -9.734 -10.891 -14.242 1 97.38 114 SER B N 1
ATOM 1888 C CA . SER B 1 114 ? -10.938 -11.562 -14.711 1 97.38 114 SER B CA 1
ATOM 1889 C C . SER B 1 114 ? -11.047 -12.977 -14.141 1 97.38 114 SER B C 1
ATOM 1891 O O . SER B 1 114 ? -11.898 -13.758 -14.555 1 97.38 114 SER B O 1
ATOM 1893 N N . SER B 1 115 ? -10.125 -13.375 -13.297 1 97.94 115 SER B N 1
ATOM 1894 C CA . SER B 1 115 ? -10.141 -14.742 -12.781 1 97.94 115 SER B CA 1
ATOM 1895 C C . SER B 1 115 ? -9.672 -14.781 -11.328 1 97.94 115 SER B C 1
ATOM 1897 O O . SER B 1 115 ? -8.797 -14.016 -10.93 1 97.94 115 SER B O 1
ATOM 1899 N N . LYS B 1 116 ? -10.195 -15.711 -10.555 1 96.88 116 LYS B N 1
ATOM 1900 C CA . LYS B 1 116 ? -9.711 -16 -9.211 1 96.88 116 LYS B CA 1
ATOM 1901 C C . LYS B 1 116 ? -8.977 -17.328 -9.164 1 96.88 116 LYS B C 1
ATOM 1903 O O . LYS B 1 116 ? -8.633 -17.828 -8.086 1 96.88 116 LYS B O 1
ATOM 1908 N N . GLY B 1 117 ? -8.703 -17.828 -10.336 1 97.44 117 GLY B N 1
ATOM 1909 C CA . GLY B 1 117 ? -8.156 -19.172 -10.383 1 97.44 117 GLY B CA 1
ATOM 1910 C C . GLY B 1 117 ? -9.172 -20.25 -10.023 1 97.44 117 GLY B C 1
ATOM 1911 O O . GLY B 1 117 ? -10.375 -20 -10.016 1 97.44 117 GLY B O 1
ATOM 1912 N N . HIS B 1 118 ? -8.656 -21.5 -9.969 1 96.62 118 HIS B N 1
ATOM 1913 C CA . HIS B 1 118 ? -9.484 -22.641 -9.633 1 96.62 118 HIS B CA 1
ATOM 1914 C C . HIS B 1 118 ? -8.984 -23.328 -8.367 1 96.62 118 HIS B C 1
ATOM 1916 O O . HIS B 1 118 ? -7.777 -23.484 -8.18 1 96.62 118 HIS B O 1
ATOM 1922 N N . LYS B 1 119 ? -10.031 -23.656 -7.566 1 94.19 119 LYS B N 1
ATOM 1923 C CA . LYS B 1 119 ? -9.656 -24.422 -6.383 1 94.19 119 LYS B CA 1
ATOM 1924 C C . LYS B 1 119 ? -9.602 -25.922 -6.695 1 94.19 119 LYS B C 1
ATOM 1926 O O . LYS B 1 119 ? -10.367 -26.422 -7.516 1 94.19 119 LYS B O 1
ATOM 1931 N N . GLY B 1 120 ? -8.609 -26.453 -6.035 1 79.88 120 GLY B N 1
ATOM 1932 C CA . GLY B 1 120 ? -8.453 -27.891 -6.234 1 79.88 120 GLY B CA 1
ATOM 1933 C C . GLY B 1 120 ? -8.633 -28.688 -4.961 1 79.88 120 GLY B C 1
ATOM 1934 O O . GLY B 1 120 ? -8.633 -28.125 -3.861 1 79.88 120 GLY B O 1
#

Sequence (240 aa):
MSRNYMSREDALRKGDSLMSNNREYKAIFQEDGNFVIYGWKPLWASDTWGRQDAHSLRMQTDGNVVIYTKDGSPIWHTNTASSECCNTSHHFYLCDDGNLVLERDLKEVWNSASSKGHKGMSRNYMSREDALRKGDSLMSNNREYKAIFQEDGNFVIYGWKPLWASDTWGRQDAHSLRMQTDGNVVIYTKDGSPIWHTNTASSECCNTSHHFYLCDDGNLVLERDLKEVWNSASSKGHKG

Organism: Chanos chanos (NCBI:txid29144)

InterPro domains:
  IPR001480 Bulb-type lectin domain [PS50927] (3-115)
  IPR001480 Bulb-type lectin domain [SM00108] (3-116)
  IPR036426 Bulb-type lectin domain superfamily [SSF51110] (14-111)

Secondary structure (DSSP, 8-state):
--BSEE-TT-EEETT-EEE-TTSSEEEEE-TTS-EEEEEEEEEEE---TT-TTEEEEEE-TTS-EEEEETTS-EEEE-----S-GGG--EEEEE-TTS-EEEEETTEEEEETTT---EE-/--BSEE-TT-EEETT-EEE-TTSSEEEEE-TTS-EEEEEEEEEEE---TT-TTEEEEEE-TTS-EEEEETTS-EEEE-----S-GGG--EEEEE-TTS-EEEEETTEEEEETTT---EE-

Nearest PDB structures (foldseek):
  4oit-assembly2_C  TM=3.569E-01  e=8.447E-05  Mycolicibacterium smegmatis MC2 155
  5j76-assembly1_B  TM=5.998E-01  e=1.018E-02  Colocasia esculenta
  3r0e-assembly2_D  TM=5.975E-01  e=2.459E-02  Remusatia vivipara
  3m7j-assembly1_A  TM=3.853E-01  e=1.018E-02  Pseudomonas putida
  3pqi-assembly1_A  TM=2.107E-01  e=2.805E+00  Bacteriophage sp.

Solvent-accessible surface area (backbone atoms only — not comparable to full-atom values): 12436 Å² total; per-residue (Å²): 129,82,34,42,63,42,39,67,70,34,69,41,42,62,71,35,46,32,31,13,86,77,62,54,23,37,38,33,31,36,84,47,33,23,41,34,28,32,31,68,39,81,75,48,55,55,77,36,60,78,34,74,52,45,46,35,40,32,29,37,66,35,52,24,41,32,33,23,26,79,87,65,48,59,48,31,29,61,82,45,64,43,90,70,33,90,80,52,54,44,44,39,33,40,37,80,83,62,37,41,37,33,26,49,71,86,35,80,75,46,41,50,86,81,42,64,59,39,81,87,128,84,34,42,61,41,40,69,70,34,67,39,42,62,70,34,45,32,31,13,86,78,62,55,23,38,38,34,31,35,82,44,34,22,42,35,28,30,32,68,40,81,76,47,56,56,77,37,61,77,35,74,53,45,46,35,40,32,29,36,67,35,53,23,40,33,32,22,27,80,87,64,47,58,47,31,29,60,82,44,64,42,89,67,33,90,80,52,54,43,43,39,34,40,38,81,83,64,36,42,37,32,26,49,70,86,36,80,75,47,42,50,84,81,43,63,59,41,83,86

Radius of gyration: 23.12 Å; Cα contacts (8 Å, |Δi|>4): 630; chains: 2; bounding box: 27×67×54 Å

pLDDT: mean 93.47, std 8.31, range [50.62, 98.69]

Foldseek 3Di:
DAAQDDDPPDDDDAQHWHADPVRQ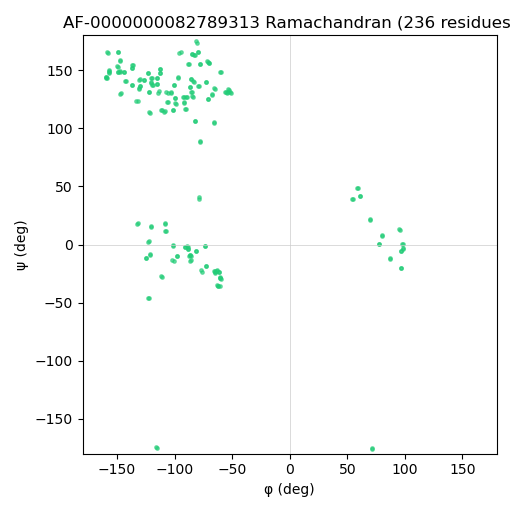KIWGCHPVRDTDIDGDDDDADLPPPPPPQFDDFDQDLQQKTFTAGPVGDTFWIQPQGHPVRPPWDWDWDADPVGKTFIDINNHTDGIRVVDSTDGD/DAAQDDDPPDDDDAQHWHADPVRQKIWGCHPVRDTDIDGDDDDADLPPPPPPQFDDWDQDLQQKTFTAGPVGDTFWIQPQGHPVRPPWDWDWDADPVGKTFIDINNHTDGIRVVDSTDGD